Protein AF-A0A2N3QLW1-F1 (afdb_monomer)

Solvent-accessible surface area (backbone atoms only — not comparable to full-atom values): 13109 Å² total; per-residue (Å²): 137,84,80,82,88,77,77,79,75,56,69,69,59,56,52,52,50,54,52,50,51,50,51,51,49,60,74,65,55,73,73,91,48,64,66,55,52,49,48,53,52,52,49,51,52,50,29,54,56,50,44,76,73,56,74,81,48,71,67,42,50,50,47,47,49,48,26,45,71,45,52,74,63,39,43,67,65,50,48,27,69,78,72,61,36,47,44,50,54,34,58,61,45,23,54,38,39,66,71,65,42,58,67,69,61,34,50,48,47,52,27,41,54,37,23,50,50,26,47,48,42,46,52,78,66,49,91,65,57,70,69,54,43,62,50,48,53,72,31,67,58,47,32,42,58,23,24,46,46,56,57,44,57,18,52,31,53,35,18,51,51,42,32,60,67,22,54,84,46,29,89,85,45,43,67,52,28,51,51,20,35,52,50,12,37,35,38,25,58,68,27,37,56,53,32,48,53,53,49,48,55,50,51,52,52,52,52,52,57,47,54,50,48,52,59,66,56,67,76,58,95,66,98,69,67,82,74,71,78,76,77,82,83,75,83,91,134

Organism: NCBI:txid33905

Nearest PDB structures (foldseek):
  8gym-assembly1_t3  TM=2.164E-01  e=9.719E-01  Tetrahymena thermophila SB210
  5ymr-assembly2_D  TM=2.563E-01  e=5.694E+00  Nitratidesulfovibrio vulgaris str. Hildenborough
  7tgh-assembly1_T3  TM=1.940E-01  e=4.075E+00  Tetrahymena thermophila

Radius of gyration: 25.75 Å; Cα contacts (8 Å, |Δi|>4): 199; chains: 1; bounding box: 65×50×92 Å

Mean predicted aligned error: 10.69 Å

Structure (mmCIF, N/CA/C/O backbone):
data_AF-A0A2N3QLW1-F1
#
_entry.id   AF-A0A2N3QLW1-F1
#
loop_
_atom_site.group_PDB
_atom_site.id
_atom_site.type_symbol
_atom_site.label_atom_id
_atom_site.label_alt_id
_atom_site.label_comp_id
_atom_site.label_asym_id
_atom_site.label_entity_id
_atom_site.label_seq_id
_atom_site.pdbx_PDB_ins_code
_atom_site.Cartn_x
_atom_site.Cartn_y
_atom_site.Cartn_z
_atom_site.occupancy
_atom_site.B_iso_or_equiv
_atom_site.auth_seq_id
_atom_site.auth_comp_id
_atom_site.auth_asym_id
_atom_site.auth_atom_id
_atom_site.pdbx_PDB_model_num
ATOM 1 N N . MET A 1 1 ? 42.377 -27.025 23.043 1.00 40.09 1 MET A N 1
ATOM 2 C CA . MET A 1 1 ? 42.084 -25.578 22.960 1.00 40.09 1 MET A CA 1
ATOM 3 C C . MET A 1 1 ? 40.688 -25.402 22.383 1.00 40.09 1 MET A C 1
ATOM 5 O O . MET A 1 1 ? 40.415 -25.960 21.334 1.00 40.09 1 MET A O 1
ATOM 9 N N . SER A 1 2 ? 39.850 -24.660 23.114 1.00 43.84 2 SER A N 1
ATOM 10 C CA . SER A 1 2 ? 38.494 -24.183 22.793 1.00 43.84 2 SER A CA 1
ATOM 11 C C . SER A 1 2 ? 37.373 -25.225 22.634 1.00 43.84 2 SER A C 1
ATOM 13 O O . SER A 1 2 ? 36.992 -25.608 21.533 1.00 43.84 2 SER A O 1
ATOM 15 N N . SER A 1 3 ? 36.813 -25.646 23.771 1.00 46.19 3 SER A N 1
ATOM 16 C CA . SER A 1 3 ? 35.477 -26.238 23.865 1.00 46.19 3 SER A CA 1
ATOM 17 C C . SER A 1 3 ? 34.410 -25.152 23.705 1.00 46.19 3 SER A C 1
ATOM 19 O O . SER A 1 3 ? 34.507 -24.090 24.320 1.00 46.19 3 SER A O 1
ATOM 21 N N . ALA A 1 4 ? 33.406 -25.460 22.889 1.00 50.94 4 ALA A N 1
ATOM 22 C CA . ALA A 1 4 ? 32.199 -24.697 22.603 1.00 50.94 4 ALA A CA 1
ATOM 23 C C . ALA A 1 4 ? 31.674 -23.844 23.776 1.00 50.94 4 ALA A C 1
ATOM 25 O O . ALA A 1 4 ? 31.293 -24.356 24.829 1.00 50.94 4 ALA A O 1
ATOM 26 N N . VAL A 1 5 ? 31.584 -22.531 23.548 1.00 49.41 5 VAL A N 1
ATOM 27 C CA . VAL A 1 5 ? 30.736 -21.626 24.331 1.00 49.41 5 VAL A CA 1
ATOM 28 C C . VAL A 1 5 ? 29.304 -21.831 23.842 1.00 49.41 5 VAL A C 1
ATOM 30 O O . VAL A 1 5 ? 28.802 -21.105 22.987 1.00 49.41 5 VAL A O 1
ATOM 33 N N . GLU A 1 6 ? 28.652 -22.870 24.353 1.00 49.66 6 GLU A N 1
ATOM 34 C CA . GLU A 1 6 ? 27.223 -23.093 24.154 1.00 49.66 6 GLU A CA 1
ATOM 35 C C . GLU A 1 6 ? 26.467 -22.126 25.079 1.00 49.66 6 GLU A C 1
ATOM 37 O O . GLU A 1 6 ? 26.183 -22.406 26.245 1.00 49.66 6 GLU A O 1
ATOM 42 N N . GLY A 1 7 ? 26.235 -20.908 24.585 1.00 51.97 7 GLY A N 1
ATOM 43 C CA . GLY A 1 7 ? 25.533 -19.857 25.313 1.00 51.97 7 GLY A CA 1
ATOM 44 C C . GLY A 1 7 ? 24.078 -20.243 25.574 1.00 51.97 7 GLY A C 1
ATOM 45 O O . GLY A 1 7 ? 23.219 -20.093 24.705 1.00 51.97 7 GLY A O 1
ATOM 46 N N . SER A 1 8 ? 23.783 -20.709 26.787 1.00 58.84 8 SER A N 1
ATOM 47 C CA . SER A 1 8 ? 22.419 -20.957 27.245 1.00 58.84 8 SER A CA 1
ATOM 48 C C . SER A 1 8 ? 21.625 -19.644 27.262 1.00 58.84 8 SER A C 1
ATOM 50 O O . SER A 1 8 ? 21.905 -18.701 28.002 1.00 58.84 8 SER A O 1
ATOM 52 N N . ILE A 1 9 ? 20.623 -19.547 26.388 1.00 61.78 9 ILE A N 1
ATOM 53 C CA . ILE A 1 9 ? 19.762 -18.364 26.295 1.00 61.78 9 ILE A CA 1
ATOM 54 C C . ILE A 1 9 ? 18.946 -18.247 27.598 1.00 61.78 9 ILE A C 1
ATOM 56 O O . ILE A 1 9 ? 18.261 -19.205 27.969 1.00 61.78 9 ILE A O 1
ATOM 60 N N . PRO A 1 10 ? 18.938 -17.087 28.284 1.00 65.38 10 PRO A N 1
ATOM 61 C CA . PRO A 1 10 ? 18.237 -16.936 29.556 1.00 65.38 10 PRO A CA 1
ATOM 62 C C . PRO A 1 10 ? 16.720 -17.147 29.407 1.00 65.38 10 PRO A C 1
ATOM 64 O O . PRO A 1 10 ? 16.072 -16.580 28.521 1.00 65.38 10 PRO A O 1
ATOM 67 N N . ILE A 1 11 ? 16.135 -17.931 30.321 1.00 62.12 11 ILE A N 1
ATOM 68 C CA . ILE A 1 11 ? 14.719 -18.362 30.346 1.00 62.12 11 ILE A CA 1
ATOM 69 C C . ILE A 1 11 ? 13.734 -17.177 30.244 1.00 62.12 11 ILE A C 1
ATOM 71 O O . ILE A 1 11 ? 12.681 -17.283 29.607 1.00 62.12 11 ILE A O 1
ATOM 75 N N . SER A 1 12 ? 14.093 -16.011 30.791 1.00 63.56 12 SER A N 1
ATOM 76 C CA . SER A 1 12 ? 13.291 -14.782 30.707 1.00 63.56 12 SER A CA 1
ATOM 77 C C . SER A 1 12 ? 13.117 -14.285 29.266 1.00 63.56 12 SER A C 1
ATOM 79 O O . SER A 1 12 ? 11.995 -13.941 28.875 1.00 63.56 12 SER A O 1
ATOM 81 N N . ARG A 1 13 ? 14.176 -14.332 28.443 1.00 59.84 13 ARG A N 1
ATOM 82 C CA . ARG A 1 13 ? 14.123 -13.979 27.013 1.00 59.84 13 ARG A CA 1
ATOM 83 C C . ARG A 1 13 ? 13.267 -14.973 26.231 1.00 59.84 13 ARG A C 1
ATOM 85 O O . ARG A 1 13 ? 12.427 -14.544 25.443 1.00 59.84 13 ARG A O 1
ATOM 92 N N . ARG A 1 14 ? 13.380 -16.273 26.531 1.00 59.53 14 ARG A N 1
ATOM 93 C CA . ARG A 1 14 ? 12.553 -17.330 25.916 1.00 59.53 14 ARG A CA 1
ATOM 94 C C . ARG A 1 14 ? 11.055 -17.118 26.185 1.00 59.53 14 ARG A C 1
ATOM 96 O O . ARG A 1 14 ? 10.234 -17.284 25.288 1.00 59.53 14 ARG A O 1
ATOM 103 N N . SER A 1 15 ? 10.696 -16.669 27.392 1.00 63.00 15 SER A N 1
ATOM 104 C CA . SER A 1 15 ? 9.301 -16.378 27.768 1.00 63.00 15 SER A CA 1
ATOM 105 C C . SER A 1 15 ? 8.722 -15.124 27.089 1.00 63.00 15 SER A C 1
ATOM 107 O O . SER A 1 15 ? 7.534 -15.075 26.758 1.00 63.00 15 SER A O 1
ATOM 109 N N . ALA A 1 16 ? 9.544 -14.091 26.875 1.00 66.88 16 ALA A N 1
ATOM 110 C CA . ALA A 1 16 ? 9.132 -12.864 26.198 1.00 66.88 16 ALA A CA 1
ATOM 111 C C . ALA A 1 16 ? 8.924 -13.101 24.697 1.00 66.88 16 ALA A C 1
ATOM 113 O O . ALA A 1 16 ? 7.919 -12.655 24.139 1.00 66.88 16 ALA A O 1
ATOM 114 N N . ASP A 1 17 ? 9.824 -13.864 24.078 1.00 68.38 17 ASP A N 1
ATOM 115 C CA . ASP A 1 17 ? 9.738 -14.234 22.669 1.00 68.38 17 ASP A CA 1
ATOM 116 C C . ASP A 1 17 ? 8.535 -15.154 22.389 1.00 68.38 17 ASP A C 1
ATOM 118 O O . ASP A 1 17 ? 7.741 -14.897 21.483 1.00 68.38 17 ASP A O 1
ATOM 122 N N . ALA A 1 18 ? 8.273 -16.133 23.264 1.00 67.69 18 ALA A N 1
ATOM 123 C CA . ALA A 1 18 ? 7.078 -16.981 23.195 1.00 67.69 18 ALA A CA 1
ATOM 124 C C . ALA A 1 18 ? 5.760 -16.180 23.291 1.00 67.69 18 ALA A C 1
ATOM 126 O O . ALA A 1 18 ? 4.792 -16.444 22.574 1.00 67.69 18 ALA A O 1
ATOM 127 N N . ARG A 1 19 ? 5.704 -15.144 24.141 1.00 67.38 19 ARG A N 1
ATOM 128 C CA . ARG A 1 19 ? 4.526 -14.259 24.238 1.00 67.38 19 ARG A CA 1
ATOM 129 C C . ARG A 1 19 ? 4.368 -13.359 23.014 1.00 67.38 19 ARG A C 1
ATOM 131 O O . ARG A 1 19 ? 3.239 -13.120 22.575 1.00 67.38 19 ARG A O 1
ATOM 138 N N . ARG A 1 20 ? 5.473 -12.847 22.468 1.00 67.62 20 ARG A N 1
ATOM 139 C CA . ARG A 1 20 ? 5.482 -12.011 21.258 1.00 67.62 20 ARG A CA 1
ATOM 140 C C . ARG A 1 20 ? 5.004 -12.811 20.048 1.00 67.62 20 ARG A C 1
ATOM 142 O O . ARG A 1 20 ? 4.074 -12.380 19.369 1.00 67.62 20 ARG A O 1
ATOM 149 N N . THR A 1 21 ? 5.569 -13.995 19.838 1.00 70.88 21 THR A N 1
ATOM 150 C CA . THR A 1 21 ? 5.188 -14.912 18.755 1.00 70.88 21 THR A CA 1
ATOM 151 C C . THR A 1 21 ? 3.735 -15.365 18.874 1.00 70.88 21 THR A C 1
ATOM 153 O O . THR A 1 21 ? 3.017 -15.343 17.878 1.00 70.88 21 THR A O 1
ATOM 156 N N . HIS A 1 22 ? 3.242 -15.663 20.081 1.00 73.62 22 HIS A N 1
ATOM 157 C CA . HIS A 1 22 ? 1.823 -15.957 20.302 1.00 73.62 22 HIS A CA 1
ATOM 158 C C . HIS A 1 22 ? 0.907 -14.781 19.914 1.00 73.62 22 HIS A C 1
ATOM 160 O O . HIS A 1 22 ? -0.117 -14.983 19.261 1.00 73.62 22 HIS A O 1
ATOM 166 N N . ARG A 1 23 ? 1.262 -13.536 20.269 1.00 70.31 23 ARG A N 1
ATOM 167 C CA . ARG A 1 23 ? 0.478 -12.347 19.877 1.00 70.31 23 ARG A CA 1
ATOM 168 C C . ARG A 1 23 ? 0.467 -12.134 18.366 1.00 70.31 23 ARG A C 1
ATOM 170 O O . ARG A 1 23 ? -0.600 -11.859 17.826 1.00 70.31 23 ARG A O 1
ATOM 177 N N . ILE A 1 24 ? 1.614 -12.286 17.700 1.00 69.19 24 ILE A N 1
ATOM 178 C CA . ILE A 1 24 ? 1.717 -12.183 16.235 1.00 69.19 24 ILE A CA 1
ATOM 179 C C . ILE A 1 24 ? 0.875 -13.278 15.581 1.00 69.19 24 ILE A C 1
ATOM 181 O O . ILE A 1 24 ? 0.035 -12.976 14.744 1.00 69.19 24 ILE A O 1
ATOM 185 N N . ARG A 1 25 ? 1.001 -14.531 16.034 1.00 72.81 25 ARG A N 1
ATOM 186 C CA . ARG A 1 25 ? 0.177 -15.651 15.557 1.00 72.81 25 ARG A CA 1
ATOM 187 C C . ARG A 1 25 ? -1.311 -15.386 15.733 1.00 72.81 25 ARG A C 1
ATOM 189 O O . ARG A 1 25 ? -2.062 -15.577 14.791 1.00 72.81 25 ARG A O 1
ATOM 196 N N . LYS A 1 26 ? -1.744 -14.880 16.888 1.00 75.44 26 LYS A N 1
ATOM 197 C CA . LYS A 1 26 ? -3.149 -14.510 17.118 1.00 75.44 26 LYS A CA 1
ATOM 198 C C . LYS A 1 26 ? -3.607 -13.365 16.203 1.00 75.44 26 LYS A C 1
ATOM 200 O O . LYS A 1 26 ? -4.766 -13.322 15.798 1.00 75.44 26 LYS A O 1
ATOM 205 N N . TRP A 1 27 ? -2.713 -12.433 15.880 1.00 70.19 27 TRP A N 1
ATOM 206 C CA . TRP A 1 27 ? -2.999 -11.324 14.969 1.00 70.19 27 TRP A CA 1
ATOM 207 C C . TRP A 1 27 ? -2.922 -11.709 13.485 1.00 70.19 27 TRP A C 1
ATOM 209 O O . TRP A 1 27 ? -3.482 -11.012 12.654 1.00 70.19 27 TRP A O 1
ATOM 219 N N . LEU A 1 28 ? -2.277 -12.822 13.145 1.00 72.06 28 LEU A N 1
ATOM 220 C CA . LEU A 1 28 ? -2.309 -13.412 11.804 1.00 72.06 28 LEU A CA 1
ATOM 221 C C . LEU A 1 28 ? -3.412 -14.466 11.666 1.00 72.06 28 LEU A C 1
ATOM 223 O O . LEU A 1 28 ? -3.861 -14.740 10.560 1.00 72.06 28 LEU A O 1
ATOM 227 N N . ALA A 1 29 ? -3.884 -15.029 12.781 1.00 72.81 29 ALA A N 1
ATOM 228 C CA . ALA A 1 29 ? -4.931 -16.038 12.798 1.00 72.81 29 ALA A CA 1
ATOM 229 C C . ALA A 1 29 ? -6.208 -15.483 12.168 1.00 72.81 29 ALA A C 1
ATOM 231 O O . ALA A 1 29 ? -6.813 -14.536 12.681 1.00 72.81 29 ALA A O 1
ATOM 232 N N . VAL A 1 30 ? -6.600 -16.084 11.052 1.00 65.38 30 VAL A N 1
ATOM 233 C CA . VAL A 1 30 ? -7.850 -15.795 10.359 1.00 65.38 30 VAL A CA 1
ATOM 234 C C . VAL A 1 30 ? -8.988 -16.427 11.171 1.00 65.38 30 VAL A C 1
ATOM 236 O O . VAL A 1 30 ? -8.908 -17.620 11.484 1.00 65.38 30 VAL A O 1
ATOM 239 N N . PRO A 1 31 ? -10.022 -15.670 11.586 1.00 69.44 31 PRO A N 1
ATOM 240 C CA . PRO A 1 31 ? -11.184 -16.273 12.226 1.00 69.44 31 PRO A CA 1
ATOM 241 C C . PRO A 1 31 ? -11.845 -17.246 11.242 1.00 69.44 31 PRO A C 1
ATOM 243 O O . PRO A 1 31 ? -11.893 -16.980 10.045 1.00 69.44 31 PRO A O 1
ATOM 246 N N . LYS A 1 32 ? -12.374 -18.370 11.740 1.00 67.50 32 LYS A N 1
ATOM 247 C CA . LYS A 1 32 ? -12.990 -19.437 10.924 1.00 67.50 32 LYS A CA 1
ATOM 248 C C . LYS A 1 32 ? -14.354 -19.040 10.325 1.00 67.50 32 LYS A C 1
ATOM 250 O O . LYS A 1 32 ? -15.259 -19.864 10.255 1.00 67.50 32 LYS A O 1
ATOM 255 N N . ASN A 1 33 ? -14.537 -17.778 9.945 1.00 83.31 33 ASN A N 1
ATOM 256 C CA . ASN A 1 33 ? -15.754 -17.330 9.292 1.00 83.31 33 ASN A CA 1
ATOM 257 C C . ASN A 1 33 ? -15.678 -17.695 7.806 1.00 83.31 33 ASN A C 1
ATOM 259 O O . ASN A 1 33 ? -14.999 -17.026 7.027 1.00 83.31 33 ASN A O 1
ATOM 263 N N . LEU A 1 34 ? -16.351 -18.785 7.433 1.00 89.25 34 LEU A N 1
ATOM 264 C CA . LEU A 1 34 ? -16.327 -19.324 6.074 1.00 89.25 34 LEU A CA 1
ATOM 265 C C . LEU A 1 34 ? -16.823 -18.301 5.042 1.00 89.25 34 LEU A C 1
ATOM 267 O O . LEU A 1 34 ? -16.299 -18.259 3.935 1.00 89.25 34 LEU A O 1
ATOM 271 N N . LEU A 1 35 ? -17.758 -17.428 5.433 1.00 92.44 35 LEU A N 1
ATOM 272 C CA . LEU A 1 35 ? -18.240 -16.331 4.595 1.00 92.44 35 LEU A CA 1
ATOM 273 C C . LEU A 1 35 ? -17.113 -15.359 4.235 1.00 92.44 35 LEU A C 1
ATOM 275 O O . LEU A 1 35 ? -16.917 -15.037 3.072 1.00 92.44 35 LEU A O 1
ATOM 279 N N . HIS A 1 36 ? -16.339 -14.923 5.227 1.00 93.81 36 HIS A N 1
ATOM 280 C CA . HIS A 1 36 ? -15.226 -13.987 5.044 1.00 93.81 36 HIS A CA 1
ATOM 281 C C . HIS A 1 36 ? -14.094 -14.581 4.207 1.00 93.81 36 HIS A C 1
ATOM 283 O O . HIS A 1 36 ? -13.505 -13.891 3.377 1.00 93.81 36 HIS A O 1
ATOM 289 N N . VAL A 1 37 ? -13.812 -15.871 4.403 1.00 94.62 37 VAL A N 1
ATOM 290 C CA . VAL A 1 37 ? -12.876 -16.612 3.549 1.00 94.62 37 VAL A CA 1
ATOM 291 C C . VAL A 1 37 ? -13.408 -16.669 2.120 1.00 94.62 37 VAL A C 1
ATOM 293 O O . VAL A 1 37 ? -12.674 -16.324 1.202 1.00 94.62 37 VAL A O 1
ATOM 296 N N . GLY A 1 38 ? -14.690 -16.998 1.940 1.00 96.12 38 GLY A N 1
ATOM 297 C CA . GLY A 1 38 ? -15.351 -16.992 0.637 1.00 96.12 38 GLY A CA 1
ATOM 298 C C . GLY A 1 38 ? -15.269 -15.634 -0.063 1.00 96.12 38 GLY A C 1
ATOM 299 O O . GLY A 1 38 ? -14.922 -15.585 -1.237 1.00 96.12 38 GLY A O 1
ATOM 300 N N . VAL A 1 39 ? -15.498 -14.533 0.662 1.00 97.00 39 VAL A N 1
ATOM 301 C CA . VAL A 1 39 ? -15.373 -13.162 0.138 1.00 97.00 39 VAL A CA 1
ATOM 302 C C . VAL A 1 39 ? -13.950 -12.872 -0.323 1.00 97.00 39 VAL A C 1
ATOM 304 O O . VAL A 1 39 ? -13.771 -12.415 -1.448 1.00 97.00 39 VAL A O 1
ATOM 307 N N . LEU A 1 40 ? -12.938 -13.150 0.506 1.00 97.38 40 LEU A N 1
ATOM 308 C CA . LEU A 1 40 ? -11.546 -12.906 0.127 1.00 97.38 40 LEU A CA 1
ATOM 309 C C . LEU A 1 40 ? -11.152 -13.754 -1.090 1.00 97.38 40 LEU A C 1
ATOM 311 O O . LEU A 1 40 ? -10.564 -13.228 -2.027 1.00 97.38 40 LEU A O 1
ATOM 315 N N . THR A 1 41 ? -11.510 -15.040 -1.105 1.00 97.38 41 THR A N 1
ATOM 316 C CA . THR A 1 41 ? -11.218 -15.941 -2.226 1.00 97.38 41 THR A CA 1
ATOM 317 C C . THR A 1 41 ? -11.906 -15.487 -3.512 1.00 97.38 41 THR A C 1
ATOM 319 O O . THR A 1 41 ? -11.255 -15.432 -4.553 1.00 97.38 41 THR A O 1
ATOM 322 N N . ALA A 1 42 ? -13.187 -15.119 -3.448 1.00 98.12 42 ALA A N 1
ATOM 323 C CA . ALA A 1 42 ? -13.926 -14.607 -4.598 1.00 98.12 42 ALA A CA 1
ATOM 324 C C . ALA A 1 42 ? -13.327 -13.289 -5.109 1.00 98.12 42 ALA A C 1
ATOM 326 O O . ALA A 1 42 ? -13.103 -13.148 -6.307 1.00 98.12 42 ALA A O 1
ATOM 327 N N . TYR A 1 43 ? -12.993 -12.360 -4.209 1.00 98.44 43 TYR A N 1
ATOM 328 C CA . TYR A 1 43 ? -12.311 -11.113 -4.555 1.00 98.44 43 TYR A CA 1
ATOM 329 C C . TYR A 1 43 ? -10.984 -11.376 -5.274 1.00 98.44 43 TYR A C 1
ATOM 331 O O . TYR A 1 43 ? -10.755 -10.850 -6.359 1.00 98.44 43 TYR A O 1
ATOM 339 N N . THR A 1 44 ? -10.125 -12.229 -4.709 1.00 98.38 44 THR A N 1
ATOM 340 C CA . THR A 1 44 ? -8.832 -12.571 -5.311 1.00 98.38 44 THR A CA 1
ATOM 341 C C . THR A 1 44 ? -9.004 -13.213 -6.685 1.00 98.38 44 THR A C 1
ATOM 343 O O . THR A 1 44 ? -8.284 -12.848 -7.610 1.00 98.38 44 THR A O 1
ATOM 346 N N . ALA A 1 45 ? -9.971 -14.120 -6.850 1.00 98.44 45 ALA A N 1
ATOM 347 C CA . ALA A 1 45 ? -10.254 -14.747 -8.139 1.00 98.44 45 ALA A CA 1
ATOM 348 C C . ALA A 1 45 ? -10.705 -13.722 -9.193 1.00 98.44 45 ALA A C 1
ATOM 350 O O . ALA A 1 45 ? -10.215 -13.750 -10.323 1.00 98.44 45 ALA A O 1
ATOM 351 N N . VAL A 1 46 ? -11.587 -12.788 -8.818 1.00 98.38 46 VAL A N 1
ATOM 352 C CA . VAL A 1 46 ? -12.034 -11.701 -9.701 1.00 98.38 46 VAL A CA 1
ATOM 353 C C . VAL A 1 46 ? -10.856 -10.818 -10.102 1.00 98.38 46 VAL A C 1
ATOM 355 O O . VAL A 1 46 ? -10.629 -10.629 -11.293 1.00 98.38 46 VAL A O 1
ATOM 358 N N . VAL A 1 47 ? -10.066 -10.332 -9.139 1.00 98.25 47 VAL A N 1
ATOM 359 C CA . VAL A 1 47 ? -8.922 -9.450 -9.417 1.00 98.25 47 VAL A CA 1
ATOM 360 C C . VAL A 1 47 ? -7.897 -10.134 -10.318 1.00 98.25 47 VAL A C 1
ATOM 362 O O . VAL A 1 47 ? -7.484 -9.534 -11.302 1.00 98.25 47 VAL A O 1
ATOM 365 N N . ILE A 1 48 ? -7.531 -11.393 -10.046 1.00 98.25 48 ILE A N 1
ATOM 366 C CA . ILE A 1 48 ? -6.606 -12.155 -10.904 1.00 98.25 48 ILE A CA 1
ATOM 367 C C . ILE A 1 48 ? -7.158 -12.269 -12.326 1.00 98.25 48 ILE A C 1
ATOM 369 O O . ILE A 1 48 ? -6.433 -12.023 -13.285 1.00 98.25 48 ILE A O 1
ATOM 373 N N . THR A 1 49 ? -8.442 -12.606 -12.465 1.00 98.19 49 THR A N 1
ATOM 374 C CA . THR A 1 49 ? -9.080 -12.742 -13.780 1.00 98.19 49 THR A CA 1
ATOM 375 C C . THR A 1 49 ? -9.012 -11.428 -14.550 1.00 98.19 49 THR A C 1
ATOM 377 O O . THR A 1 49 ? -8.580 -11.416 -15.696 1.00 98.19 49 THR A O 1
ATOM 380 N N . VAL A 1 50 ? -9.380 -10.309 -13.921 1.00 97.81 50 VAL A N 1
ATOM 381 C CA . VAL A 1 50 ? -9.335 -8.992 -14.571 1.00 97.81 50 VAL A CA 1
ATOM 382 C C . VAL A 1 50 ? -7.892 -8.580 -14.879 1.00 97.81 50 VAL A C 1
ATOM 384 O O . VAL A 1 50 ? -7.629 -8.085 -15.969 1.00 97.81 50 VAL A O 1
ATOM 387 N N . MET A 1 51 ? -6.932 -8.856 -13.990 1.00 97.50 51 MET A N 1
ATOM 388 C CA . MET A 1 51 ? -5.504 -8.612 -14.229 1.00 97.50 51 MET A CA 1
ATOM 389 C C . MET A 1 51 ? -4.961 -9.348 -15.460 1.00 97.50 51 MET A C 1
ATOM 391 O O . MET A 1 51 ? -4.049 -8.834 -16.105 1.00 97.50 51 MET A O 1
ATOM 395 N N . CYS A 1 52 ? -5.492 -10.524 -15.808 1.00 96.62 52 CYS A N 1
ATOM 396 C CA . CYS A 1 52 ? -5.092 -11.232 -17.028 1.00 96.62 52 CYS A CA 1
ATOM 397 C C . CYS A 1 52 ? -5.462 -10.471 -18.310 1.00 96.62 52 CYS A C 1
ATOM 399 O O . CYS A 1 52 ? -4.782 -10.644 -19.317 1.00 96.62 52 CYS A O 1
ATOM 401 N N . PHE A 1 53 ? -6.501 -9.632 -18.269 1.00 96.69 53 PHE A N 1
ATOM 402 C CA . PHE A 1 53 ? -6.962 -8.825 -19.406 1.00 96.69 53 PHE A CA 1
ATOM 403 C C . PHE A 1 53 ? -6.605 -7.338 -19.284 1.00 96.69 53 PHE A C 1
ATOM 405 O O . PHE A 1 53 ? -6.750 -6.598 -20.250 1.00 96.69 53 PHE A O 1
ATOM 412 N N . HIS A 1 54 ? -6.164 -6.888 -18.107 1.00 96.38 54 HIS A N 1
ATOM 413 C CA . HIS A 1 54 ? -5.753 -5.506 -17.879 1.00 96.38 54 HIS A CA 1
ATOM 414 C C . HIS A 1 54 ? -4.411 -5.234 -18.546 1.00 96.38 54 HIS A C 1
ATOM 416 O O . HIS A 1 54 ? -3.405 -5.846 -18.187 1.00 96.38 54 HIS A O 1
ATOM 422 N N . GLU A 1 55 ? -4.384 -4.292 -19.475 1.00 95.62 55 GLU A N 1
ATOM 423 C CA . GLU A 1 55 ? -3.146 -3.763 -20.037 1.00 95.62 55 GLU A CA 1
ATOM 424 C C . GLU A 1 55 ? -2.641 -2.635 -19.127 1.00 95.62 55 GLU A C 1
ATOM 426 O O . GLU A 1 55 ? -3.373 -1.659 -18.919 1.00 95.62 55 GLU A O 1
ATOM 431 N N . PRO A 1 56 ? -1.424 -2.744 -18.557 1.00 95.62 56 PRO A N 1
ATOM 432 C CA . PRO A 1 56 ? -0.897 -1.711 -17.679 1.00 95.62 56 PRO A CA 1
ATOM 433 C C . PRO A 1 56 ? -0.863 -0.344 -18.355 1.00 95.62 56 PRO A C 1
ATOM 435 O O . PRO A 1 56 ? -0.374 -0.182 -19.476 1.00 95.62 56 PRO A O 1
ATOM 438 N N . TRP A 1 57 ? -1.354 0.664 -17.646 1.00 96.19 57 TRP A N 1
ATOM 439 C CA . TRP A 1 57 ? -1.340 2.030 -18.136 1.00 96.19 57 TRP A CA 1
ATOM 440 C C . TRP A 1 57 ? 0.067 2.623 -18.155 1.00 96.19 57 TRP A C 1
ATOM 442 O O . TRP A 1 57 ? 1.006 2.128 -17.526 1.00 96.19 57 TRP A O 1
ATOM 452 N N . PHE A 1 58 ? 0.200 3.739 -18.871 1.00 96.12 58 PHE A N 1
ATOM 453 C CA . PHE A 1 58 ? 1.463 4.454 -19.024 1.00 96.12 58 PHE A CA 1
ATOM 454 C C . PHE A 1 58 ? 2.143 4.761 -17.680 1.00 96.12 58 PHE A C 1
ATOM 456 O O . PHE A 1 58 ? 3.347 4.555 -17.541 1.00 96.12 58 PHE A O 1
ATOM 463 N N . ASP A 1 59 ? 1.389 5.205 -16.673 1.00 94.62 59 ASP A N 1
ATOM 464 C CA . ASP A 1 59 ? 1.941 5.529 -15.357 1.00 94.62 59 ASP A CA 1
ATOM 465 C C . ASP A 1 59 ? 2.374 4.281 -14.565 1.00 94.62 59 ASP A C 1
ATOM 467 O O . ASP A 1 59 ? 3.367 4.323 -13.837 1.00 94.62 59 ASP A O 1
ATOM 471 N N . GLU A 1 60 ? 1.697 3.144 -14.757 1.00 97.06 60 GLU A N 1
ATOM 472 C CA . GLU A 1 60 ? 2.096 1.858 -14.172 1.00 97.06 60 GLU A CA 1
ATOM 473 C C . GLU A 1 60 ? 3.414 1.360 -14.791 1.00 97.06 60 GLU A C 1
ATOM 475 O O . GLU A 1 60 ? 4.322 0.905 -14.086 1.00 97.06 60 GLU A O 1
ATOM 480 N N . ALA A 1 61 ? 3.546 1.489 -16.115 1.00 96.44 61 ALA A N 1
ATOM 481 C CA . ALA A 1 61 ? 4.776 1.191 -16.845 1.00 96.44 61 ALA A CA 1
ATOM 482 C C . ALA A 1 61 ? 5.927 2.109 -16.423 1.00 96.44 61 ALA A C 1
ATOM 484 O O . ALA A 1 61 ? 7.020 1.626 -16.120 1.00 96.44 61 ALA A O 1
ATOM 485 N N . GLN A 1 62 ? 5.681 3.416 -16.328 1.00 95.88 62 GLN A N 1
ATOM 486 C CA . GLN A 1 62 ? 6.664 4.391 -15.861 1.00 95.88 62 GLN A CA 1
ATOM 487 C C . GLN A 1 62 ? 7.168 4.049 -14.453 1.00 95.88 62 GLN A C 1
ATOM 489 O O . GLN A 1 62 ? 8.379 4.003 -14.230 1.00 95.88 62 GLN A O 1
ATOM 494 N N . ALA A 1 63 ? 6.266 3.743 -13.514 1.00 95.75 63 ALA A N 1
ATOM 495 C CA . ALA A 1 63 ? 6.638 3.381 -12.147 1.00 95.75 63 ALA A CA 1
ATOM 496 C C . ALA A 1 63 ? 7.532 2.132 -12.093 1.00 95.75 63 ALA A C 1
ATOM 498 O O . ALA A 1 63 ? 8.491 2.086 -11.317 1.00 95.75 63 ALA A O 1
ATOM 499 N N . TRP A 1 64 ? 7.253 1.134 -12.935 1.00 97.62 64 TRP A N 1
ATOM 500 C CA . TRP A 1 64 ? 8.091 -0.056 -13.049 1.00 97.62 64 TRP A CA 1
ATOM 501 C C . TRP A 1 64 ? 9.482 0.250 -13.610 1.00 97.62 64 TRP A C 1
ATOM 503 O O . TRP A 1 64 ? 10.481 -0.199 -13.048 1.00 97.62 64 TRP A O 1
ATOM 513 N N . LEU A 1 65 ? 9.565 1.033 -14.689 1.00 96.50 65 LEU A N 1
ATOM 514 C CA . LEU A 1 65 ? 10.840 1.418 -15.301 1.00 96.50 65 LEU A CA 1
ATOM 515 C C . LEU A 1 65 ? 11.706 2.225 -14.328 1.00 96.50 65 LEU A C 1
ATOM 517 O O . LEU A 1 65 ? 12.893 1.946 -14.187 1.00 96.50 65 LEU A O 1
ATOM 521 N N . ILE A 1 66 ? 11.109 3.158 -13.578 1.00 96.38 66 ILE A N 1
ATOM 522 C CA . ILE A 1 66 ? 11.806 3.897 -12.516 1.00 96.38 66 ILE A CA 1
ATOM 523 C C . ILE A 1 66 ? 12.380 2.929 -11.475 1.00 96.38 66 ILE A C 1
ATOM 525 O O . ILE A 1 66 ? 13.560 3.021 -11.132 1.00 96.38 66 ILE A O 1
ATOM 529 N N . ALA A 1 67 ? 11.574 1.980 -10.997 1.00 96.88 67 ALA A N 1
ATOM 530 C CA . ALA A 1 67 ? 11.992 1.012 -9.987 1.00 96.88 67 ALA A CA 1
ATOM 531 C C . ALA A 1 67 ? 13.131 0.089 -10.464 1.00 96.88 67 ALA A C 1
ATOM 533 O O . ALA A 1 67 ? 14.050 -0.223 -9.688 1.00 96.88 67 ALA A O 1
ATOM 534 N N . ARG A 1 68 ? 13.077 -0.322 -11.737 1.00 96.94 68 ARG A N 1
ATOM 535 C CA . ARG A 1 68 ? 14.059 -1.199 -12.385 1.00 96.94 68 ARG A CA 1
ATOM 536 C C . ARG A 1 68 ? 15.378 -0.485 -12.678 1.00 96.94 68 ARG A C 1
ATOM 538 O O . ARG A 1 68 ? 16.429 -1.016 -12.331 1.00 96.94 68 ARG A O 1
ATOM 545 N N . ASP A 1 69 ? 15.310 0.706 -13.273 1.00 96.56 69 ASP A N 1
ATOM 546 C CA . ASP A 1 69 ? 16.445 1.312 -13.981 1.00 96.56 69 ASP A CA 1
ATOM 547 C C . ASP A 1 69 ? 17.135 2.441 -13.192 1.00 96.56 69 ASP A C 1
ATOM 549 O O . ASP A 1 69 ? 18.304 2.736 -13.437 1.00 96.56 69 ASP A O 1
ATOM 553 N N . CYS A 1 70 ? 16.465 3.083 -12.224 1.00 95.44 70 CYS A N 1
ATOM 554 C CA . CYS A 1 70 ? 17.089 4.168 -11.454 1.00 95.44 70 CYS A CA 1
ATOM 555 C C . CYS A 1 70 ? 18.121 3.653 -10.440 1.00 95.44 70 CYS A C 1
ATOM 557 O O . CYS A 1 70 ? 17.932 2.623 -9.788 1.00 95.44 70 CYS A O 1
ATOM 559 N N . SER A 1 71 ? 19.183 4.429 -10.201 1.00 95.75 71 SER A N 1
ATOM 560 C CA . SER A 1 71 ? 20.077 4.182 -9.065 1.00 95.75 71 SER A CA 1
ATOM 561 C C . SER A 1 71 ? 19.317 4.325 -7.736 1.00 95.75 71 SER A C 1
ATOM 563 O O . SER A 1 71 ? 18.281 4.986 -7.672 1.00 95.75 71 SER A O 1
ATOM 565 N N . TRP A 1 72 ? 19.810 3.726 -6.645 1.00 95.31 72 TRP A N 1
ATOM 566 C CA . TRP A 1 72 ? 19.170 3.893 -5.327 1.00 95.31 72 TRP A CA 1
ATOM 567 C C . TRP A 1 72 ? 19.137 5.357 -4.872 1.00 95.31 72 TRP A C 1
ATOM 569 O O . TRP A 1 72 ? 18.169 5.777 -4.243 1.00 95.31 72 TRP A O 1
ATOM 579 N N . HIS A 1 73 ? 20.168 6.129 -5.225 1.00 94.75 73 HIS A N 1
ATOM 580 C CA . HIS A 1 73 ? 20.213 7.570 -5.000 1.00 94.75 73 HIS A CA 1
ATOM 581 C C . HIS A 1 73 ? 19.056 8.268 -5.721 1.00 94.75 73 HIS A C 1
ATOM 583 O O . HIS A 1 73 ? 18.269 8.979 -5.096 1.00 94.75 73 HIS A O 1
ATOM 589 N N . ASP A 1 74 ? 18.904 8.009 -7.021 1.00 94.44 74 ASP A N 1
ATOM 590 C CA . ASP A 1 74 ? 17.894 8.697 -7.818 1.00 94.44 74 ASP A CA 1
ATOM 591 C C . ASP A 1 74 ? 16.487 8.284 -7.408 1.00 94.44 74 ASP A C 1
ATOM 593 O O . ASP A 1 74 ? 15.605 9.131 -7.297 1.00 94.44 74 ASP A O 1
ATOM 597 N N . LEU A 1 75 ? 16.291 6.998 -7.114 1.00 94.50 75 LEU A N 1
ATOM 598 C CA . LEU A 1 75 ? 15.021 6.451 -6.655 1.00 94.50 75 LEU A CA 1
ATOM 599 C C . LEU A 1 75 ? 14.533 7.119 -5.362 1.00 94.50 75 LEU A C 1
ATOM 601 O O . LEU A 1 75 ? 13.338 7.348 -5.209 1.00 94.50 75 LEU A O 1
ATOM 605 N N . LEU A 1 76 ? 15.445 7.410 -4.428 1.00 93.81 76 LEU A N 1
ATOM 606 C CA . LEU A 1 76 ? 15.106 7.919 -3.098 1.00 93.81 76 LEU A CA 1
ATOM 607 C C . LEU A 1 76 ? 15.097 9.446 -3.000 1.00 93.81 76 LEU A C 1
ATOM 609 O O . LEU A 1 76 ? 14.337 9.979 -2.196 1.00 93.81 76 LEU A O 1
ATOM 613 N N . LEU A 1 77 ? 15.946 10.139 -3.763 1.00 91.81 77 LEU A N 1
ATOM 614 C CA . LEU A 1 77 ? 16.198 11.572 -3.565 1.00 91.81 77 LEU A CA 1
ATOM 615 C C . LEU A 1 77 ? 15.853 12.429 -4.782 1.00 91.81 77 LEU A C 1
ATOM 617 O O . LEU A 1 77 ? 15.443 13.574 -4.618 1.00 91.81 77 LEU A O 1
ATOM 621 N N . VAL A 1 78 ? 15.991 11.889 -5.994 1.00 93.38 78 VAL A N 1
ATOM 622 C CA . VAL A 1 78 ? 15.819 12.668 -7.228 1.00 93.38 78 VAL A CA 1
ATOM 623 C C . VAL A 1 78 ? 14.402 12.508 -7.768 1.00 93.38 78 VAL A C 1
ATOM 625 O O . VAL A 1 78 ? 13.675 13.485 -7.909 1.00 93.38 78 VAL A O 1
ATOM 628 N N . ARG A 1 79 ? 13.963 11.275 -8.028 1.00 92.56 79 ARG A N 1
ATOM 629 C CA . ARG A 1 79 ? 12.650 10.976 -8.617 1.00 92.56 79 ARG A CA 1
ATOM 630 C C . ARG A 1 79 ? 11.468 11.442 -7.763 1.00 92.56 79 ARG A C 1
ATOM 632 O O . ARG A 1 79 ? 10.564 12.034 -8.351 1.00 92.56 79 ARG A O 1
ATOM 639 N N . PRO A 1 80 ? 11.459 11.288 -6.420 1.00 91.19 80 PRO A N 1
ATOM 640 C CA . PRO A 1 80 ? 10.341 11.766 -5.604 1.00 91.19 80 PRO A CA 1
ATOM 641 C C . PRO A 1 80 ? 10.081 13.269 -5.739 1.00 91.19 80 PRO A C 1
ATOM 643 O O . PRO A 1 80 ? 8.937 13.701 -5.635 1.00 91.19 80 PRO A O 1
ATOM 646 N N . HIS A 1 81 ? 11.128 14.064 -5.987 1.00 87.50 81 HIS A N 1
ATOM 647 C CA . HIS A 1 81 ? 11.000 15.506 -6.187 1.00 87.50 81 HIS A CA 1
ATOM 648 C C . HIS A 1 81 ? 10.228 15.844 -7.469 1.00 87.50 81 HIS A C 1
ATOM 650 O O . HIS A 1 81 ? 9.382 16.732 -7.450 1.00 87.50 81 HIS A O 1
ATOM 656 N N . TYR A 1 82 ? 10.487 15.116 -8.559 1.00 87.38 82 TYR A N 1
ATOM 657 C CA . TYR A 1 82 ? 9.850 15.361 -9.856 1.00 87.38 82 TYR A CA 1
ATOM 658 C C . TYR A 1 82 ? 8.441 14.775 -9.955 1.00 87.38 82 TYR A C 1
ATOM 660 O O . TYR A 1 82 ? 7.563 15.382 -10.555 1.00 87.38 82 TYR A O 1
ATOM 668 N N . GLU A 1 83 ? 8.224 13.606 -9.359 1.00 86.50 83 GLU A N 1
ATOM 669 C CA . GLU A 1 83 ? 6.951 12.876 -9.445 1.00 86.50 83 GLU A CA 1
ATOM 670 C C . GLU A 1 83 ? 5.958 13.310 -8.358 1.00 86.50 83 GLU A C 1
ATOM 672 O O . GLU A 1 83 ? 4.779 12.963 -8.390 1.00 86.50 83 GLU A O 1
ATOM 677 N N . GLY A 1 84 ? 6.429 14.059 -7.355 1.00 83.12 84 GLY A N 1
ATOM 678 C CA . GLY A 1 84 ? 5.589 14.578 -6.277 1.00 83.12 84 GLY A CA 1
ATOM 679 C C . GLY A 1 84 ? 5.007 13.494 -5.366 1.00 83.12 84 GLY A C 1
ATOM 680 O O . GLY A 1 84 ? 4.052 13.758 -4.631 1.00 83.12 84 GLY A O 1
ATOM 681 N N . HIS A 1 85 ? 5.559 12.277 -5.387 1.00 84.00 85 HIS A N 1
ATOM 682 C CA .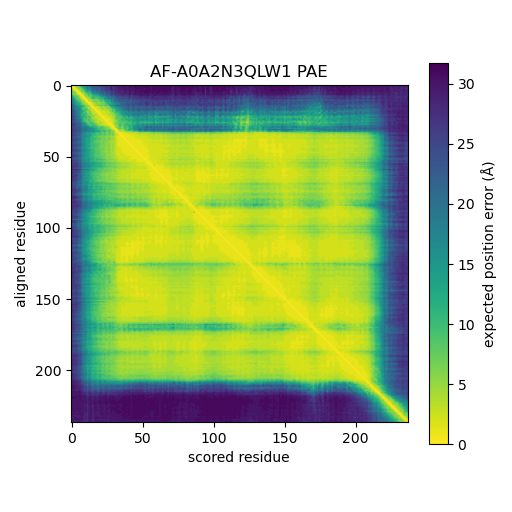 HIS A 1 85 ? 5.114 11.182 -4.534 1.00 84.00 85 HIS A CA 1
ATOM 683 C C . HIS A 1 85 ? 6.282 10.481 -3.822 1.00 84.00 85 HIS A C 1
ATOM 685 O O . HIS A 1 85 ? 7.399 10.436 -4.342 1.00 84.00 85 HIS A O 1
ATOM 691 N N . PRO A 1 86 ? 6.057 9.911 -2.622 1.00 90.38 86 PRO A N 1
ATOM 692 C CA . PRO A 1 86 ? 7.122 9.233 -1.894 1.00 90.38 86 PRO A CA 1
ATOM 693 C C . PRO A 1 86 ? 7.596 7.960 -2.624 1.00 90.38 86 PRO A C 1
ATOM 695 O O . PRO A 1 86 ? 6.805 7.313 -3.319 1.00 90.38 86 PRO A O 1
ATOM 698 N N . PRO A 1 87 ? 8.858 7.533 -2.427 1.00 93.56 87 PRO A N 1
ATOM 699 C CA . PRO A 1 87 ? 9.462 6.439 -3.193 1.00 93.56 87 PRO A CA 1
ATOM 700 C C . PRO A 1 87 ? 8.995 5.037 -2.780 1.00 93.56 87 PRO A C 1
ATOM 702 O O . PRO A 1 87 ? 9.458 4.048 -3.344 1.00 93.56 87 PRO A O 1
ATOM 705 N N . PHE A 1 88 ? 8.111 4.909 -1.785 1.00 95.00 88 PHE A N 1
ATOM 706 C CA . PHE A 1 88 ? 7.775 3.618 -1.177 1.00 95.00 88 PHE A CA 1
ATOM 707 C C . PHE A 1 88 ? 7.204 2.609 -2.176 1.00 95.00 88 PHE A C 1
ATOM 709 O O . PHE A 1 88 ? 7.589 1.443 -2.154 1.00 95.00 88 PHE A O 1
ATOM 716 N N . TRP A 1 89 ? 6.341 3.063 -3.087 1.00 95.88 89 TRP A N 1
ATOM 717 C CA . TRP A 1 89 ? 5.808 2.213 -4.151 1.00 95.88 89 TRP A CA 1
ATOM 718 C C . TRP A 1 89 ? 6.916 1.652 -5.042 1.00 95.88 89 TRP A C 1
ATOM 720 O O . TRP A 1 89 ? 6.992 0.446 -5.265 1.00 95.88 89 TRP A O 1
ATOM 730 N N . TRP A 1 90 ? 7.838 2.509 -5.481 1.00 96.00 90 TRP A N 1
ATOM 731 C CA . TRP A 1 90 ? 8.957 2.072 -6.305 1.00 96.00 90 TRP A CA 1
ATOM 732 C C . TRP A 1 90 ? 9.919 1.164 -5.552 1.00 96.00 90 TRP A C 1
ATOM 734 O O . TRP A 1 90 ? 10.479 0.262 -6.159 1.00 96.00 90 TRP A O 1
ATOM 744 N N . LEU A 1 91 ? 10.096 1.352 -4.241 1.00 96.75 91 LEU A N 1
ATOM 745 C CA . LEU A 1 91 ? 10.895 0.439 -3.423 1.00 96.75 91 LEU A CA 1
ATOM 746 C C . LEU A 1 91 ? 10.300 -0.973 -3.405 1.00 96.75 91 LEU A C 1
ATOM 748 O O . LEU A 1 91 ? 11.050 -1.943 -3.482 1.00 96.75 91 LEU A O 1
ATOM 752 N N . LEU A 1 92 ? 8.970 -1.098 -3.347 1.00 97.12 92 LEU A N 1
ATOM 753 C CA . LEU A 1 92 ? 8.300 -2.398 -3.429 1.00 97.12 92 LEU A CA 1
ATOM 754 C C . LEU A 1 92 ? 8.458 -3.028 -4.814 1.00 97.12 92 LEU A C 1
ATOM 756 O O . LEU A 1 92 ? 8.780 -4.209 -4.899 1.00 97.12 92 LEU A O 1
ATOM 760 N N . LEU A 1 93 ? 8.289 -2.244 -5.883 1.00 97.56 93 LEU A N 1
ATOM 761 C CA . LEU A 1 93 ? 8.473 -2.715 -7.260 1.00 97.56 93 LEU A CA 1
ATOM 762 C C . LEU A 1 93 ? 9.936 -3.038 -7.591 1.00 97.56 93 LEU A C 1
ATOM 764 O O . LEU A 1 93 ? 10.203 -3.947 -8.373 1.00 97.56 93 LEU A O 1
ATOM 768 N N . ALA A 1 94 ? 10.895 -2.346 -6.974 1.00 97.25 94 ALA A N 1
ATOM 769 C CA . ALA A 1 94 ? 12.320 -2.549 -7.217 1.00 97.25 94 ALA A CA 1
ATOM 770 C C . ALA A 1 94 ? 12.768 -3.959 -6.818 1.00 97.25 94 ALA A C 1
ATOM 772 O O . ALA A 1 94 ? 13.708 -4.477 -7.416 1.00 97.25 94 ALA A O 1
ATOM 773 N N . ILE A 1 95 ? 12.088 -4.592 -5.853 1.00 96.75 95 ILE A N 1
ATOM 774 C CA . ILE A 1 95 ? 12.376 -5.966 -5.431 1.00 96.75 95 ILE A CA 1
ATOM 775 C C . ILE A 1 95 ? 12.208 -6.934 -6.618 1.00 96.75 95 ILE A C 1
ATOM 777 O O . ILE A 1 95 ? 13.219 -7.467 -7.071 1.00 96.75 95 ILE A O 1
ATOM 781 N N . PRO A 1 96 ? 11.005 -7.160 -7.186 1.00 97.75 96 PRO A N 1
ATOM 782 C CA . PRO A 1 96 ? 10.858 -8.050 -8.335 1.00 97.75 96 PRO A CA 1
ATOM 783 C C . PRO A 1 96 ? 11.534 -7.506 -9.601 1.00 97.75 96 PRO A C 1
ATOM 785 O O . PRO A 1 96 ? 12.108 -8.291 -10.355 1.00 97.75 96 PRO A O 1
ATOM 788 N N . ALA A 1 97 ?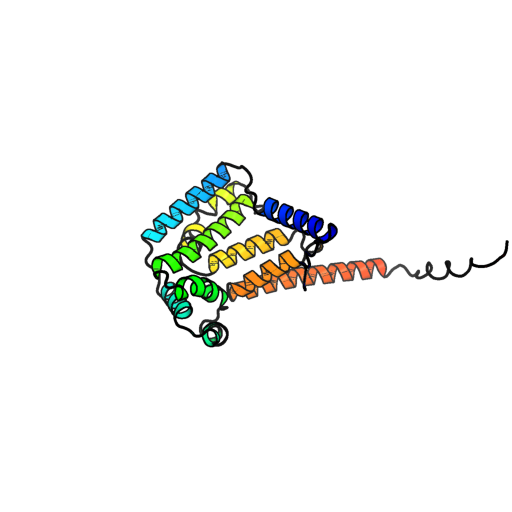 11.524 -6.188 -9.829 1.00 97.06 97 ALA A N 1
ATOM 789 C CA . ALA A 1 97 ? 12.076 -5.606 -11.050 1.00 97.06 97 ALA A CA 1
ATOM 790 C C . ALA A 1 97 ? 13.589 -5.825 -11.180 1.00 97.06 97 ALA A C 1
ATOM 792 O O . ALA A 1 97 ? 14.073 -6.178 -12.254 1.00 97.06 97 ALA A O 1
ATOM 793 N N . ARG A 1 98 ? 14.342 -5.674 -10.083 1.00 96.56 98 ARG A N 1
ATOM 794 C CA . ARG A 1 98 ? 15.800 -5.890 -10.075 1.00 96.56 98 ARG A CA 1
ATOM 795 C C . ARG A 1 98 ? 16.190 -7.360 -9.950 1.00 96.56 98 ARG A C 1
ATOM 797 O O . ARG A 1 98 ? 17.317 -7.708 -10.282 1.00 96.56 98 ARG A O 1
ATOM 804 N N . LEU A 1 99 ? 15.269 -8.220 -9.510 1.00 97.00 99 LEU A N 1
ATOM 805 C CA . LEU A 1 99 ? 15.433 -9.678 -9.532 1.00 97.00 99 LEU A CA 1
ATOM 806 C C . LEU A 1 99 ? 15.146 -10.290 -10.916 1.00 97.00 99 LEU A C 1
ATOM 808 O O . LEU A 1 99 ? 15.255 -11.503 -11.075 1.00 97.00 99 LEU A O 1
ATOM 812 N N . GLY A 1 100 ? 14.786 -9.475 -11.913 1.00 95.00 100 GLY A N 1
ATOM 813 C CA . GLY A 1 100 ? 14.539 -9.933 -13.281 1.00 95.00 100 GLY A CA 1
ATOM 814 C C . GLY A 1 100 ? 13.180 -10.605 -13.482 1.00 95.00 100 GLY A C 1
ATOM 815 O O . GLY A 1 100 ? 12.991 -11.306 -14.475 1.00 95.00 100 GLY A O 1
ATOM 816 N N . VAL A 1 101 ? 12.224 -10.403 -12.567 1.00 97.38 101 VAL A N 1
ATOM 817 C CA . VAL A 1 101 ? 10.848 -10.876 -12.764 1.00 97.38 101 VAL A CA 1
ATOM 818 C C . VAL A 1 101 ? 10.251 -10.154 -13.979 1.00 97.38 101 VAL A C 1
ATOM 820 O O . VAL A 1 101 ? 10.423 -8.936 -14.098 1.00 97.38 101 VAL A O 1
ATOM 823 N N . PRO A 1 102 ? 9.539 -10.856 -14.881 1.00 96.69 102 PRO A N 1
ATOM 824 C CA . PRO A 1 102 ? 8.921 -10.214 -16.033 1.00 96.69 102 PRO A CA 1
ATOM 825 C C . PRO A 1 102 ? 7.969 -9.090 -15.615 1.00 96.69 102 PRO A C 1
ATOM 827 O O . PRO A 1 102 ? 7.252 -9.224 -14.623 1.00 96.69 102 PRO A O 1
ATOM 830 N N . TYR A 1 103 ? 7.947 -8.016 -16.407 1.00 95.31 103 TYR A N 1
ATOM 831 C CA . TYR A 1 103 ? 7.216 -6.774 -16.134 1.00 95.31 103 TYR A CA 1
ATOM 832 C C . TYR A 1 103 ? 5.788 -6.998 -15.614 1.00 95.31 103 TYR A C 1
ATOM 834 O O . TYR A 1 103 ? 5.478 -6.623 -14.486 1.00 95.31 103 TYR A O 1
ATOM 842 N N . GLU A 1 104 ? 4.959 -7.675 -16.407 1.00 94.62 104 GLU A N 1
ATOM 843 C CA . GLU A 1 104 ? 3.553 -7.950 -16.0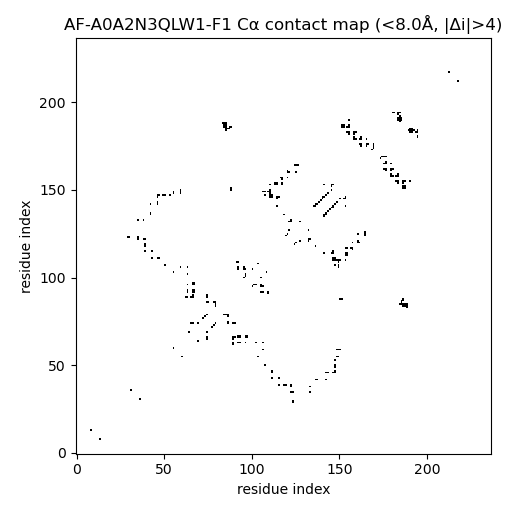98 1.00 94.62 104 GLU A CA 1
ATOM 844 C C . GLU A 1 104 ? 3.384 -8.701 -14.772 1.00 94.62 104 GLU A C 1
ATOM 846 O O . GLU A 1 104 ? 2.610 -8.299 -13.906 1.00 94.62 104 GLU A O 1
ATOM 851 N N . TRP A 1 105 ? 4.154 -9.774 -14.585 1.00 95.94 105 TRP A N 1
ATOM 852 C CA . TRP A 1 105 ? 4.062 -10.637 -13.408 1.00 95.94 105 TRP A CA 1
ATOM 853 C C . TRP A 1 105 ? 4.539 -9.939 -12.138 1.00 95.94 105 TRP A C 1
ATOM 855 O O . TRP A 1 105 ? 3.920 -10.078 -11.085 1.00 95.94 105 TRP A O 1
ATOM 865 N N . GLY A 1 106 ? 5.637 -9.188 -12.223 1.00 97.06 106 GLY A N 1
ATOM 866 C CA . GLY A 1 106 ? 6.195 -8.488 -11.076 1.00 97.06 106 GLY A CA 1
ATOM 867 C C . GLY A 1 106 ? 5.320 -7.317 -10.640 1.00 97.06 106 GLY A C 1
ATOM 868 O O . GLY A 1 106 ? 5.019 -7.194 -9.454 1.00 97.06 106 GLY A O 1
ATOM 869 N N . LEU A 1 107 ? 4.874 -6.496 -11.593 1.00 97.56 107 LEU A N 1
ATOM 870 C CA . LEU A 1 107 ? 4.034 -5.331 -11.333 1.00 97.56 107 LEU A CA 1
ATOM 871 C C . LEU A 1 107 ? 2.675 -5.752 -10.748 1.00 97.56 107 LEU A C 1
ATOM 873 O O . LEU A 1 107 ? 2.338 -5.372 -9.623 1.00 97.56 107 LEU A O 1
ATOM 877 N N . LYS A 1 108 ? 1.939 -6.614 -11.465 1.00 97.69 108 LYS A N 1
ATOM 878 C CA . LYS A 1 108 ? 0.620 -7.104 -11.035 1.00 97.69 108 LYS A CA 1
ATOM 879 C C . LYS A 1 108 ? 0.712 -7.965 -9.780 1.00 97.69 108 LYS A C 1
ATOM 881 O O . LYS A 1 108 ? -0.177 -7.919 -8.939 1.00 97.69 108 LYS A O 1
ATOM 886 N N . GLY A 1 109 ? 1.801 -8.714 -9.605 1.00 97.75 109 GLY A N 1
ATOM 887 C CA . GLY A 1 109 ? 2.031 -9.522 -8.408 1.00 97.75 109 GLY A CA 1
ATOM 888 C C . GLY A 1 109 ? 2.157 -8.679 -7.138 1.00 97.75 109 GLY A C 1
ATOM 889 O O . GLY A 1 109 ? 1.520 -8.991 -6.130 1.00 97.75 109 GLY A O 1
ATOM 890 N N . VAL A 1 110 ? 2.922 -7.581 -7.181 1.00 98.06 110 VAL A N 1
ATOM 891 C CA . VAL A 1 110 ? 3.013 -6.643 -6.047 1.00 98.06 110 VAL A CA 1
ATOM 892 C C . VAL A 1 110 ? 1.649 -6.019 -5.765 1.00 98.06 110 VAL A C 1
ATOM 894 O O . VAL A 1 110 ? 1.232 -6.001 -4.607 1.00 98.06 110 VAL A O 1
ATOM 897 N N . GLN A 1 111 ? 0.929 -5.583 -6.803 1.00 98.00 111 GLN A N 1
ATOM 898 C CA . GLN A 1 111 ? -0.417 -5.029 -6.646 1.00 98.00 111 GLN A CA 1
ATOM 899 C C . GLN A 1 111 ? -1.397 -6.033 -6.030 1.00 98.00 111 GLN A C 1
ATOM 901 O O . GLN A 1 111 ? -2.150 -5.702 -5.119 1.00 98.00 111 GLN A O 1
ATOM 906 N N . LEU A 1 112 ? -1.363 -7.288 -6.471 1.00 98.25 112 LEU A N 1
ATOM 907 C CA . LEU A 1 112 ? -2.241 -8.329 -5.953 1.00 98.25 112 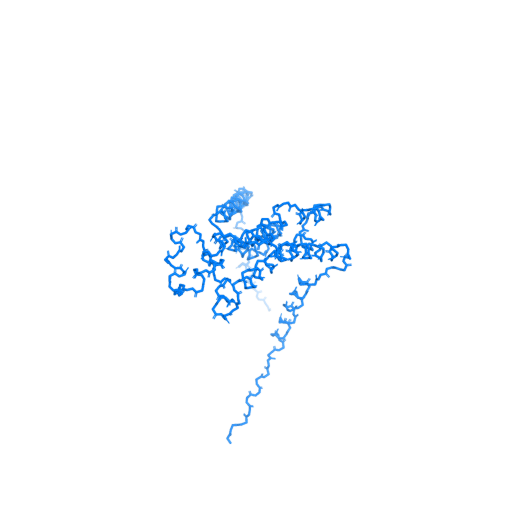LEU A CA 1
ATOM 908 C C . LEU A 1 112 ? -2.000 -8.560 -4.458 1.00 98.25 112 LEU A C 1
ATOM 910 O O . LEU A 1 112 ? -2.953 -8.681 -3.690 1.00 98.25 112 LEU A O 1
ATOM 914 N N . ILE A 1 113 ? -0.737 -8.582 -4.021 1.00 98.19 113 ILE A N 1
ATOM 915 C CA . ILE A 1 113 ? -0.385 -8.748 -2.604 1.00 98.19 113 ILE A CA 1
ATOM 916 C C . ILE A 1 113 ? -0.942 -7.589 -1.768 1.00 98.19 113 ILE A C 1
ATOM 918 O O . ILE A 1 113 ? -1.520 -7.823 -0.703 1.00 98.19 113 ILE A O 1
ATOM 922 N N . THR A 1 114 ? -0.791 -6.347 -2.232 1.00 97.81 114 THR A N 1
ATOM 923 C CA . THR A 1 114 ? -1.268 -5.167 -1.496 1.00 97.81 114 THR A CA 1
ATOM 924 C C . THR A 1 114 ? -2.796 -5.087 -1.473 1.00 97.81 114 THR A C 1
ATOM 926 O O . THR A 1 114 ? -3.373 -4.810 -0.419 1.00 97.81 114 THR A O 1
ATOM 929 N N . ALA A 1 115 ? -3.460 -5.421 -2.579 1.00 98.12 115 ALA A N 1
ATOM 930 C CA . ALA A 1 115 ? -4.912 -5.503 -2.694 1.00 98.12 115 ALA A CA 1
ATOM 931 C C . ALA A 1 115 ? -5.512 -6.595 -1.790 1.00 98.12 115 ALA A C 1
ATOM 933 O O . ALA A 1 115 ? -6.470 -6.356 -1.052 1.00 98.12 115 ALA A O 1
ATOM 934 N N . VAL A 1 116 ? -4.921 -7.794 -1.788 1.00 98.06 116 VAL A N 1
ATOM 935 C CA . VAL A 1 116 ? -5.324 -8.893 -0.896 1.00 98.06 116 VAL A CA 1
ATOM 936 C C . VAL A 1 116 ? -5.115 -8.505 0.563 1.00 98.06 116 VAL A C 1
ATOM 938 O O . VAL A 1 116 ? -5.973 -8.789 1.397 1.00 98.06 116 VAL A O 1
ATOM 941 N N . PHE A 1 117 ? -4.018 -7.816 0.887 1.00 97.62 117 PHE A N 1
ATOM 942 C CA . PHE A 1 117 ? -3.778 -7.312 2.236 1.00 97.62 117 PHE A CA 1
ATOM 943 C C . PHE A 1 117 ? -4.839 -6.292 2.679 1.00 97.62 117 PHE A C 1
ATOM 945 O O . PHE A 1 117 ? -5.355 -6.398 3.795 1.00 97.62 117 PHE A O 1
ATOM 952 N N . LEU A 1 118 ? -5.216 -5.351 1.807 1.00 97.69 118 LEU A N 1
ATOM 953 C CA . LEU A 1 118 ? -6.305 -4.402 2.055 1.00 97.69 118 LEU A CA 1
ATOM 954 C C . LEU A 1 118 ? -7.624 -5.128 2.353 1.00 97.69 118 LEU A C 1
ATOM 956 O O . LEU A 1 118 ? -8.243 -4.883 3.391 1.00 97.69 118 LEU A O 1
ATOM 960 N N . VAL A 1 119 ? -8.046 -6.050 1.485 1.00 97.50 119 VAL A N 1
ATOM 961 C CA . VAL A 1 119 ? -9.316 -6.771 1.673 1.00 97.50 119 VAL A CA 1
ATOM 962 C C . VAL A 1 119 ? -9.263 -7.688 2.889 1.00 97.50 119 VAL A C 1
ATOM 964 O O . VAL A 1 119 ? -10.232 -7.765 3.643 1.00 97.50 119 VAL A O 1
ATOM 967 N N . TRP A 1 120 ? -8.119 -8.311 3.169 1.00 96.50 120 TRP A N 1
ATOM 968 C CA . TRP A 1 120 ? -7.927 -9.075 4.397 1.00 96.50 120 TRP A CA 1
ATOM 969 C C . TRP A 1 120 ? -8.136 -8.206 5.648 1.00 96.50 120 TRP A C 1
ATOM 971 O O . TRP A 1 120 ? -8.828 -8.625 6.581 1.00 96.50 120 TRP A O 1
ATOM 981 N N . LEU A 1 121 ? -7.605 -6.977 5.666 1.00 95.69 121 LEU A N 1
ATOM 982 C CA . LEU A 1 121 ? -7.853 -6.029 6.754 1.00 95.69 121 LEU A CA 1
ATOM 983 C C . LEU A 1 121 ? -9.337 -5.654 6.849 1.00 95.69 121 LEU A C 1
ATOM 985 O O . LEU A 1 121 ? -9.907 -5.679 7.941 1.00 95.69 121 LEU A O 1
ATOM 989 N N . LEU A 1 122 ? -9.979 -5.337 5.725 1.00 95.19 122 LEU A N 1
ATOM 990 C CA . LEU A 1 122 ? -11.390 -4.949 5.687 1.00 95.19 122 LEU A CA 1
ATOM 991 C C . LEU A 1 122 ? -12.308 -6.059 6.205 1.00 95.19 122 LEU A C 1
ATOM 993 O O . LEU A 1 122 ? -13.174 -5.805 7.040 1.00 95.19 122 LEU A O 1
ATOM 997 N N . VAL A 1 123 ? -12.098 -7.291 5.762 1.00 95.06 123 VAL A N 1
ATOM 998 C CA . VAL A 1 123 ? -13.001 -8.404 6.057 1.00 95.06 123 VAL A CA 1
ATOM 999 C C . VAL A 1 123 ? -12.753 -8.971 7.460 1.00 95.06 123 VAL A C 1
ATOM 1001 O O . VAL A 1 123 ? -13.689 -9.138 8.245 1.00 95.06 123 VAL A O 1
ATOM 1004 N N . PHE A 1 124 ? -11.493 -9.229 7.819 1.00 92.75 124 PHE A N 1
ATOM 1005 C CA . PHE A 1 124 ? -11.172 -9.975 9.041 1.00 92.75 124 PHE A CA 1
ATOM 1006 C C . PHE A 1 124 ? -10.817 -9.103 10.241 1.00 92.75 124 PHE A C 1
ATOM 1008 O O . PHE A 1 124 ? -10.821 -9.590 11.375 1.00 92.75 124 PHE A O 1
ATOM 1015 N N . ARG A 1 125 ? -10.442 -7.840 10.018 1.00 90.06 125 ARG A N 1
ATOM 1016 C CA . ARG A 1 125 ? -9.858 -6.991 11.065 1.00 90.06 125 ARG A CA 1
ATOM 1017 C C . ARG A 1 125 ? -10.621 -5.702 11.320 1.00 90.06 125 ARG A C 1
ATOM 1019 O O . ARG A 1 125 ? -10.550 -5.189 12.438 1.00 90.06 125 ARG A O 1
ATOM 1026 N N . SER A 1 126 ? -11.333 -5.185 10.325 1.00 87.69 126 SER A N 1
ATOM 1027 C CA . SER A 1 126 ? -12.080 -3.942 10.469 1.00 87.69 126 SER A CA 1
ATOM 1028 C C . SER A 1 126 ? -13.292 -4.109 11.392 1.00 87.69 126 SER A C 1
ATOM 1030 O O . SER A 1 126 ? -13.847 -5.195 11.558 1.00 87.69 126 SER A O 1
ATOM 1032 N N . GLY A 1 127 ? -13.718 -2.999 11.996 1.00 85.94 127 GLY A N 1
ATOM 1033 C CA . GLY A 1 127 ? -14.950 -2.918 12.783 1.00 85.94 127 GLY A CA 1
ATOM 1034 C C . GLY A 1 127 ? -16.196 -2.594 11.953 1.00 85.94 127 GLY A C 1
ATOM 1035 O O . GLY A 1 127 ? -17.192 -2.177 12.533 1.00 85.94 127 GLY A O 1
ATOM 1036 N N . LEU A 1 128 ? -16.140 -2.718 10.621 1.00 90.19 128 LEU A N 1
ATOM 1037 C CA . LEU A 1 128 ? -17.247 -2.353 9.729 1.00 90.19 128 LEU A CA 1
ATOM 1038 C C . LEU A 1 128 ? -18.463 -3.278 9.924 1.00 90.19 128 LEU A C 1
ATOM 1040 O O . LEU A 1 128 ? -18.281 -4.422 10.350 1.00 90.19 128 LEU A O 1
ATOM 1044 N N . PRO A 1 129 ? -19.691 -2.832 9.607 1.00 93.38 129 PRO A N 1
ATOM 1045 C CA . PRO A 1 129 ? -20.852 -3.717 9.554 1.00 93.38 129 PRO A CA 1
ATOM 1046 C C . PRO A 1 129 ? -20.665 -4.803 8.485 1.00 93.38 129 PRO A C 1
ATOM 1048 O O . PRO A 1 129 ? -20.018 -4.573 7.463 1.00 93.38 129 PRO A O 1
ATOM 1051 N N . GLU A 1 130 ? -21.252 -5.978 8.716 1.00 91.88 130 GLU A N 1
ATOM 1052 C CA . GLU A 1 130 ? -21.037 -7.186 7.901 1.00 91.88 130 GLU A CA 1
ATOM 1053 C C . GLU A 1 130 ? -21.329 -6.957 6.412 1.00 91.88 130 GLU A C 1
ATOM 1055 O O . GLU A 1 130 ? -20.530 -7.323 5.554 1.00 91.88 130 GLU A O 1
ATOM 1060 N N . VAL A 1 131 ? -22.418 -6.243 6.110 1.00 94.56 131 VAL A N 1
ATOM 1061 C CA . VAL A 1 131 ? -22.810 -5.882 4.740 1.00 94.56 131 VAL A CA 1
ATOM 1062 C C . VAL A 1 131 ? -21.694 -5.125 4.015 1.00 94.56 131 VAL A C 1
ATOM 1064 O O . VAL A 1 131 ? -21.375 -5.448 2.874 1.00 94.56 131 VAL A O 1
ATOM 1067 N N . LEU A 1 132 ? -21.043 -4.162 4.678 1.00 94.88 132 LEU A N 1
ATOM 1068 C CA . LEU A 1 132 ? -19.947 -3.407 4.065 1.00 94.88 132 LEU A CA 1
ATOM 1069 C C . LEU A 1 132 ? -18.699 -4.266 3.879 1.00 94.88 132 LEU A C 1
ATOM 1071 O O . LEU A 1 132 ? -18.018 -4.106 2.877 1.00 94.88 132 LEU A O 1
ATOM 1075 N N . ARG A 1 133 ? -18.404 -5.204 4.785 1.00 94.12 133 ARG A N 1
ATOM 1076 C CA . ARG A 1 133 ? -17.256 -6.113 4.610 1.00 94.12 133 ARG A CA 1
ATOM 1077 C C . ARG A 1 133 ? -17.404 -7.008 3.383 1.00 94.12 133 ARG A C 1
ATOM 1079 O O . ARG A 1 133 ? -16.396 -7.383 2.800 1.00 94.12 133 ARG A O 1
ATOM 1086 N N . ILE A 1 134 ? -18.639 -7.332 3.005 1.00 95.31 134 ILE A N 1
ATOM 1087 C CA . ILE A 1 134 ? -18.942 -8.164 1.839 1.00 95.31 134 ILE A CA 1
ATOM 1088 C C . ILE A 1 134 ? -18.988 -7.315 0.569 1.00 95.31 134 ILE A C 1
ATOM 1090 O O . ILE A 1 134 ? -18.360 -7.681 -0.411 1.00 95.31 134 ILE A O 1
ATOM 1094 N N . ILE A 1 135 ? -19.707 -6.188 0.575 1.00 97.00 135 ILE A N 1
ATOM 1095 C CA . ILE A 1 135 ? -19.956 -5.392 -0.638 1.00 97.00 135 ILE A CA 1
ATOM 1096 C C . ILE A 1 135 ? -18.748 -4.536 -1.025 1.00 97.00 135 ILE A C 1
ATOM 1098 O O . ILE A 1 135 ? -18.415 -4.443 -2.204 1.00 97.00 135 ILE A O 1
ATOM 1102 N N . LEU A 1 136 ? -18.085 -3.905 -0.052 1.00 96.12 136 LEU A N 1
ATOM 1103 C CA . LEU A 1 136 ? -17.042 -2.907 -0.305 1.00 96.12 136 LEU A CA 1
ATOM 1104 C C . LEU A 1 136 ? -15.872 -3.445 -1.152 1.00 96.12 136 LEU A C 1
ATOM 1106 O O . LEU A 1 136 ? -15.485 -2.736 -2.083 1.00 96.12 136 LEU A O 1
ATOM 1110 N N . PRO A 1 137 ? -15.361 -4.679 -0.936 1.00 97.44 137 PRO A N 1
ATOM 1111 C CA . PRO A 1 137 ? -14.339 -5.271 -1.802 1.00 97.44 137 PRO A CA 1
ATOM 1112 C C . PRO A 1 137 ? -14.730 -5.374 -3.279 1.00 97.44 137 PRO A C 1
ATOM 1114 O O . PRO A 1 137 ? -13.853 -5.307 -4.129 1.00 97.44 137 PRO A O 1
ATOM 1117 N N . PHE A 1 138 ? -16.019 -5.505 -3.602 1.00 97.88 138 PHE A N 1
ATOM 1118 C CA . PHE A 1 138 ? -16.511 -5.645 -4.980 1.00 97.88 138 PHE A CA 1
ATOM 1119 C C . PHE A 1 138 ? -16.994 -4.325 -5.592 1.00 97.88 138 PHE A C 1
ATOM 1121 O O . PHE A 1 138 ? -17.616 -4.312 -6.652 1.00 97.88 138 PHE A O 1
ATOM 1128 N N . THR A 1 139 ? -16.723 -3.195 -4.938 1.00 97.62 139 THR A N 1
ATOM 1129 C CA . THR A 1 139 ? -16.962 -1.875 -5.534 1.00 97.62 139 THR A CA 1
ATOM 1130 C C . THR A 1 139 ? -15.914 -1.569 -6.597 1.00 97.62 139 THR A C 1
ATOM 1132 O O . THR A 1 139 ? -14.799 -2.079 -6.533 1.00 97.62 139 THR A O 1
ATOM 1135 N N . TYR A 1 140 ? -16.240 -0.685 -7.544 1.00 96.19 140 TYR A N 1
ATOM 1136 C CA . TYR A 1 140 ? -15.293 -0.243 -8.574 1.00 96.19 140 TYR A CA 1
ATOM 1137 C C . TYR A 1 140 ? -13.949 0.215 -7.982 1.00 96.19 140 TYR A C 1
ATOM 1139 O O . TYR A 1 140 ? -12.893 -0.196 -8.455 1.00 96.19 140 TYR A O 1
ATOM 1147 N N . PHE A 1 141 ? -13.981 1.018 -6.914 1.00 95.62 141 PHE A N 1
ATOM 1148 C CA . PHE A 1 141 ? -12.763 1.544 -6.302 1.00 95.62 141 PHE A CA 1
ATOM 1149 C C . PHE A 1 141 ? -11.886 0.424 -5.738 1.00 95.62 141 PHE A C 1
ATOM 1151 O O . PHE A 1 141 ? -10.754 0.265 -6.173 1.00 95.62 141 PHE A O 1
ATOM 1158 N N . VAL A 1 142 ? -12.417 -0.428 -4.862 1.00 96.81 142 VAL A N 1
ATOM 1159 C CA . VAL A 1 142 ? -11.574 -1.452 -4.226 1.00 96.81 142 VAL A CA 1
ATOM 1160 C C . VAL A 1 142 ? -11.224 -2.584 -5.190 1.00 96.81 142 VAL A C 1
ATOM 1162 O O . VAL A 1 142 ? -10.099 -3.066 -5.178 1.00 96.81 142 VAL A O 1
ATOM 1165 N N . CYS A 1 143 ? -12.161 -3.002 -6.041 1.00 97.12 143 CYS A N 1
ATOM 1166 C CA . CYS A 1 143 ? -11.970 -4.147 -6.927 1.00 97.12 143 CYS A CA 1
ATOM 1167 C C . CYS A 1 143 ? -11.118 -3.821 -8.149 1.00 97.12 143 CYS A C 1
ATOM 1169 O O . CYS A 1 143 ? -10.248 -4.607 -8.509 1.00 97.12 143 CYS A O 1
ATOM 1171 N N . TYR A 1 144 ? -11.351 -2.675 -8.788 1.00 96.62 144 TYR A N 1
ATOM 1172 C CA . TYR A 1 144 ? -10.643 -2.307 -10.009 1.00 96.62 144 TYR A CA 1
ATOM 1173 C C . TYR A 1 144 ? -9.517 -1.315 -9.718 1.00 96.62 144 TYR A C 1
ATOM 1175 O O . TYR A 1 144 ? -8.355 -1.636 -9.954 1.00 96.62 144 TYR A O 1
ATOM 1183 N N . GLN A 1 145 ? -9.835 -0.157 -9.132 1.00 96.00 145 GLN A N 1
ATOM 1184 C CA . GLN A 1 145 ? -8.858 0.923 -8.943 1.00 96.00 145 GLN A CA 1
ATOM 1185 C C . GLN A 1 145 ? -7.709 0.533 -7.997 1.00 96.00 145 GLN A C 1
ATOM 1187 O O . GLN A 1 145 ? -6.552 0.818 -8.290 1.00 96.00 145 GLN A O 1
ATOM 1192 N N . ASP A 1 146 ? -8.023 -0.112 -6.872 1.00 95.69 146 ASP A N 1
ATOM 1193 C CA . ASP A 1 146 ? -7.035 -0.590 -5.897 1.00 95.69 146 ASP A CA 1
ATOM 1194 C C . ASP A 1 146 ? -6.731 -2.079 -6.046 1.00 95.69 146 ASP A C 1
ATOM 1196 O O . ASP A 1 146 ? -5.768 -2.579 -5.472 1.00 95.69 146 ASP A O 1
ATOM 1200 N N . GLY A 1 147 ? -7.557 -2.820 -6.778 1.00 96.94 147 GLY A N 1
ATOM 1201 C CA . GLY A 1 147 ? -7.356 -4.247 -6.976 1.00 96.94 147 GLY A CA 1
ATOM 1202 C C . GLY A 1 147 ? -6.448 -4.530 -8.159 1.00 96.94 147 GLY A C 1
ATOM 1203 O O . GLY A 1 147 ? -5.472 -5.253 -8.007 1.00 96.94 147 GLY A O 1
ATOM 1204 N N . VAL A 1 148 ? -6.761 -3.950 -9.318 1.00 97.44 148 VAL A N 1
ATOM 1205 C CA . VAL A 1 148 ? -6.169 -4.291 -10.619 1.00 97.44 148 VAL A CA 1
ATOM 1206 C C . VAL A 1 148 ? -5.109 -3.277 -11.042 1.00 97.44 148 VAL A C 1
ATOM 1208 O O . VAL A 1 148 ? -4.032 -3.678 -11.477 1.00 97.44 148 VAL A O 1
ATOM 1211 N N . THR A 1 149 ? -5.392 -1.979 -10.905 1.00 97.12 149 THR A N 1
ATOM 1212 C CA . THR A 1 149 ? -4.462 -0.920 -11.316 1.00 97.12 149 THR A CA 1
ATOM 1213 C C . THR A 1 149 ? -3.284 -0.832 -10.339 1.00 97.12 149 THR A C 1
ATOM 1215 O O . THR A 1 149 ? -3.460 -0.579 -9.148 1.00 97.12 149 THR A O 1
ATOM 1218 N N . SER A 1 150 ? -2.064 -1.024 -10.838 1.00 96.19 150 SER A N 1
ATOM 1219 C CA . SER A 1 150 ? -0.821 -1.156 -10.066 1.00 96.19 150 SER A CA 1
ATOM 1220 C C . SER A 1 150 ? -0.306 0.181 -9.534 1.00 96.19 150 SER A C 1
ATOM 1222 O O . SER A 1 150 ? 0.651 0.769 -10.046 1.00 96.19 150 SER A O 1
ATOM 1224 N N . ARG A 1 151 ? -0.957 0.672 -8.479 1.00 95.06 151 ARG A N 1
ATOM 1225 C CA . ARG A 1 151 ? -0.716 1.977 -7.853 1.00 95.06 151 ARG A CA 1
ATOM 1226 C C . ARG A 1 151 ? -0.674 1.859 -6.324 1.00 95.06 151 ARG A C 1
ATOM 1228 O O . ARG A 1 151 ? -1.308 0.975 -5.747 1.00 95.06 151 ARG A O 1
ATOM 1235 N N . PRO A 1 152 ? -0.036 2.808 -5.610 1.00 94.62 152 PRO A N 1
ATOM 1236 C CA . PRO A 1 152 ? 0.077 2.747 -4.147 1.00 94.62 152 PRO A CA 1
ATOM 1237 C C . PRO A 1 152 ? -1.239 2.948 -3.377 1.00 94.62 152 PRO A C 1
ATOM 1239 O O . PRO A 1 152 ? -1.232 2.943 -2.144 1.00 94.62 152 PRO A O 1
ATOM 1242 N N . TYR A 1 153 ? -2.369 3.147 -4.056 1.00 94.00 153 TYR A N 1
ATOM 1243 C CA . TYR A 1 153 ? -3.641 3.475 -3.416 1.00 94.00 153 TYR A CA 1
ATOM 1244 C C . TYR A 1 153 ? -4.203 2.333 -2.560 1.00 94.00 153 TYR A C 1
ATOM 1246 O O . TYR A 1 153 ? -4.688 2.604 -1.462 1.00 94.00 153 TYR A O 1
ATOM 1254 N N . ALA A 1 154 ? -3.986 1.070 -2.942 1.00 96.12 154 ALA A N 1
ATOM 1255 C CA . ALA A 1 154 ? -4.355 -0.077 -2.108 1.00 96.12 154 ALA A CA 1
ATOM 1256 C C . ALA A 1 154 ? -3.658 -0.044 -0.736 1.00 96.12 154 ALA A C 1
ATOM 1258 O O . ALA A 1 154 ? -4.279 -0.261 0.308 1.00 96.12 154 ALA A O 1
ATOM 1259 N N . LEU A 1 155 ? -2.363 0.295 -0.722 1.00 95.81 155 LEU A N 1
ATOM 1260 C CA . LEU A 1 155 ? -1.589 0.468 0.510 1.00 95.81 155 LEU A CA 1
ATOM 1261 C C . LEU A 1 155 ? -2.033 1.698 1.297 1.00 95.81 155 LEU A C 1
ATOM 1263 O O . LEU A 1 155 ? -2.111 1.636 2.524 1.00 95.81 155 LEU A O 1
ATOM 1267 N N . MET A 1 156 ? -2.365 2.792 0.609 1.00 95.75 156 MET A N 1
ATOM 1268 C CA . MET A 1 156 ? -2.909 3.991 1.243 1.00 95.75 156 MET A CA 1
ATOM 1269 C C . MET A 1 156 ? -4.228 3.675 1.962 1.00 95.75 156 MET A C 1
ATOM 1271 O O . MET A 1 156 ? -4.376 4.000 3.140 1.00 95.75 156 MET A O 1
ATOM 1275 N N . MET A 1 157 ? -5.157 2.972 1.307 1.00 95.81 157 MET A N 1
ATOM 1276 C CA . MET A 1 157 ? -6.410 2.537 1.928 1.00 95.81 157 MET A CA 1
ATOM 1277 C C . MET A 1 157 ? -6.164 1.570 3.087 1.00 95.81 157 MET A C 1
ATOM 1279 O O . MET A 1 157 ? -6.775 1.711 4.148 1.00 95.81 157 MET A O 1
ATOM 1283 N N . ALA A 1 158 ? -5.224 0.632 2.942 1.00 96.56 158 ALA A N 1
ATOM 1284 C CA . ALA A 1 158 ? -4.859 -0.287 4.018 1.00 96.56 158 ALA A CA 1
ATOM 1285 C C . ALA A 1 158 ? -4.319 0.476 5.238 1.00 96.56 158 ALA A C 1
ATOM 1287 O O . ALA A 1 158 ? -4.704 0.192 6.375 1.00 96.56 158 ALA A O 1
ATOM 1288 N N . ALA A 1 159 ? -3.485 1.494 5.012 1.00 96.31 159 ALA A N 1
ATOM 1289 C CA . ALA A 1 159 ? -2.978 2.374 6.056 1.00 96.31 159 ALA A CA 1
ATOM 1290 C C . ALA A 1 159 ? -4.108 3.152 6.748 1.00 96.31 159 ALA A C 1
ATOM 1292 O O . ALA A 1 159 ? -4.134 3.196 7.978 1.00 96.31 159 ALA A O 1
ATOM 1293 N N . MET A 1 160 ? -5.093 3.670 6.003 1.00 95.56 160 MET A N 1
ATOM 1294 C CA . MET A 1 160 ? -6.275 4.327 6.582 1.00 95.56 160 MET A CA 1
ATOM 1295 C C . MET A 1 160 ? -7.085 3.378 7.475 1.00 95.56 160 MET A C 1
ATOM 1297 O O . MET A 1 160 ? -7.475 3.748 8.586 1.00 95.56 160 MET A O 1
ATOM 1301 N N . VAL A 1 161 ? -7.301 2.133 7.033 1.00 95.31 161 VAL A N 1
ATOM 1302 C CA . VAL A 1 161 ? -7.983 1.106 7.837 1.00 95.31 161 VAL A CA 1
ATOM 1303 C C . VAL A 1 161 ? -7.196 0.820 9.120 1.00 95.31 161 VAL A C 1
ATOM 1305 O O . VAL A 1 161 ? -7.775 0.808 10.210 1.00 95.31 161 VAL A O 1
ATOM 1308 N N . LEU A 1 162 ? -5.871 0.666 9.026 1.00 95.44 162 LEU A N 1
ATOM 1309 C CA . LEU A 1 162 ? -4.995 0.472 10.186 1.00 95.44 162 LEU A CA 1
ATOM 1310 C C . LEU A 1 162 ? -5.027 1.663 11.153 1.00 95.44 162 LEU A C 1
ATOM 1312 O O . LEU A 1 162 ? -5.039 1.455 12.371 1.00 95.44 162 LEU A O 1
ATOM 1316 N N . THR A 1 163 ? -5.077 2.894 10.641 1.00 95.19 163 THR A N 1
ATOM 1317 C CA . THR A 1 163 ? -5.242 4.114 11.442 1.00 95.19 163 THR A CA 1
ATOM 1318 C C . THR A 1 163 ? -6.562 4.084 12.207 1.00 95.19 163 THR A C 1
ATOM 1320 O O . THR A 1 163 ? -6.562 4.265 13.427 1.00 95.19 163 THR A O 1
ATOM 1323 N N . GLY A 1 164 ? -7.673 3.755 11.540 1.00 93.50 164 GLY A N 1
ATOM 1324 C CA . GLY A 1 164 ? -8.984 3.611 12.179 1.00 93.50 164 GLY A CA 1
ATOM 1325 C C . GLY A 1 164 ? -9.005 2.529 13.264 1.00 93.50 164 GLY A C 1
ATOM 1326 O O . GLY A 1 164 ? -9.481 2.762 14.375 1.00 93.50 164 GLY A O 1
ATOM 1327 N N . MET A 1 165 ? -8.411 1.364 12.990 1.00 92.12 165 MET A N 1
ATOM 1328 C CA . MET A 1 165 ? -8.284 0.273 13.966 1.00 92.12 165 MET A CA 1
ATOM 1329 C C . MET A 1 165 ? -7.428 0.661 15.178 1.00 92.12 165 MET A C 1
ATOM 1331 O O . MET A 1 165 ? -7.724 0.274 16.311 1.00 92.12 165 MET A O 1
ATOM 1335 N N . SER A 1 166 ? -6.356 1.418 14.948 1.00 92.56 166 SER A N 1
ATOM 1336 C CA . SER A 1 166 ? -5.424 1.847 15.994 1.00 92.56 166 SER A CA 1
ATOM 1337 C C . SER A 1 166 ? -5.971 3.006 16.820 1.00 92.56 166 SER A C 1
ATOM 1339 O O . SER A 1 166 ? -5.535 3.200 17.955 1.00 92.56 166 SER A O 1
ATOM 1341 N N . TRP A 1 167 ? -6.960 3.738 16.298 1.00 91.88 167 TRP A N 1
ATOM 1342 C CA . TRP A 1 167 ? -7.537 4.899 16.962 1.00 91.88 167 TRP A CA 1
ATOM 1343 C C . TRP A 1 167 ? -8.076 4.560 18.350 1.00 91.88 167 TRP A C 1
ATOM 1345 O O . TRP A 1 167 ? -7.811 5.303 19.289 1.00 91.88 167 TRP A O 1
ATOM 1355 N N . ARG A 1 168 ? -8.791 3.440 18.525 1.00 87.12 168 ARG A N 1
ATOM 1356 C CA . ARG A 1 168 ? -9.438 3.102 19.808 1.00 87.12 168 ARG A CA 1
ATOM 1357 C C . ARG A 1 168 ? -8.449 2.962 20.971 1.00 87.12 168 ARG A C 1
ATOM 1359 O O . ARG A 1 168 ? -8.753 3.430 22.061 1.00 87.12 168 ARG A O 1
ATOM 1366 N N . ASN A 1 169 ? -7.270 2.392 20.716 1.00 85.62 169 ASN A N 1
ATOM 1367 C CA . ASN A 1 169 ? -6.249 2.094 21.732 1.00 85.62 169 ASN A CA 1
ATOM 1368 C C . ASN A 1 169 ? -4.995 2.968 21.563 1.00 85.62 169 ASN A C 1
ATOM 1370 O O . ASN A 1 169 ? -3.890 2.553 21.916 1.00 85.62 169 ASN A O 1
ATOM 1374 N N . ARG A 1 170 ? -5.156 4.156 20.974 1.00 87.75 170 ARG A N 1
ATOM 1375 C CA . ARG A 1 170 ? -4.053 5.073 20.655 1.00 87.75 170 ARG A CA 1
ATOM 1376 C C . ARG A 1 170 ? -3.281 5.551 21.885 1.00 87.75 170 ARG A C 1
ATOM 1378 O O . ARG A 1 170 ? -2.082 5.762 21.780 1.00 87.75 170 ARG A O 1
ATOM 1385 N N . ASP A 1 171 ? -3.946 5.686 23.031 1.00 83.31 171 ASP A N 1
ATOM 1386 C CA . ASP A 1 171 ? -3.314 6.177 24.261 1.00 83.31 171 ASP A CA 1
ATOM 1387 C C . ASP A 1 171 ? -2.528 5.055 24.974 1.00 83.31 171 ASP A C 1
ATOM 1389 O O . ASP A 1 171 ? -1.460 5.305 25.526 1.00 83.31 171 ASP A O 1
ATOM 1393 N N . ASP A 1 172 ? -2.988 3.802 24.872 1.00 85.69 172 ASP A N 1
ATOM 1394 C CA . ASP A 1 172 ? -2.297 2.635 25.443 1.00 85.69 172 ASP A CA 1
ATOM 1395 C C . ASP A 1 172 ? -1.140 2.142 24.557 1.00 85.69 172 ASP A C 1
ATOM 1397 O O . ASP A 1 172 ? -0.119 1.657 25.041 1.00 85.69 172 ASP A O 1
ATOM 1401 N N . HIS A 1 173 ? -1.323 2.192 23.232 1.00 85.75 173 HIS A N 1
ATOM 1402 C CA . HIS A 1 173 ? -0.387 1.650 22.243 1.00 85.75 173 HIS A CA 1
ATOM 1403 C C . HIS A 1 173 ? -0.165 2.642 21.083 1.00 85.75 173 HIS A C 1
ATOM 1405 O O . HIS A 1 173 ? -0.476 2.320 19.928 1.00 85.75 173 HIS A O 1
ATOM 1411 N N . PRO A 1 174 ? 0.411 3.830 21.354 1.00 88.56 174 PRO A N 1
ATOM 1412 C CA . PRO A 1 174 ? 0.558 4.910 20.371 1.00 88.56 174 PRO A CA 1
ATOM 1413 C C . PRO A 1 174 ? 1.379 4.513 19.146 1.00 88.56 174 PRO A C 1
ATOM 1415 O O . PRO A 1 174 ? 1.106 4.965 18.037 1.00 88.56 174 PRO A O 1
ATOM 1418 N N . TRP A 1 175 ? 2.341 3.603 19.315 1.00 90.00 175 TRP A N 1
ATOM 1419 C CA . TRP A 1 175 ? 3.196 3.119 18.232 1.00 90.00 175 TRP A CA 1
ATOM 1420 C C . TRP A 1 175 ? 2.414 2.481 17.071 1.00 90.00 175 TRP A C 1
ATOM 1422 O O . TRP A 1 175 ? 2.884 2.527 15.939 1.00 90.00 175 TRP A O 1
ATOM 1432 N N . ARG A 1 176 ? 1.220 1.914 17.315 1.00 91.38 176 ARG A N 1
ATOM 1433 C CA . ARG A 1 176 ? 0.373 1.340 16.250 1.00 91.38 176 ARG A CA 1
ATOM 1434 C C . ARG A 1 176 ? -0.216 2.426 15.364 1.00 91.38 176 ARG A C 1
ATOM 1436 O O . ARG A 1 176 ? -0.162 2.322 14.142 1.00 91.38 176 ARG A O 1
ATOM 1443 N N . LEU A 1 177 ? -0.734 3.479 15.999 1.00 94.06 177 LEU A N 1
ATOM 1444 C CA . LEU A 1 177 ? -1.249 4.645 15.299 1.00 94.06 177 LEU A CA 1
ATOM 1445 C C . LEU A 1 177 ? -0.112 5.321 14.530 1.00 94.06 177 LEU A C 1
ATOM 1447 O O . LEU A 1 177 ? -0.225 5.479 13.322 1.00 94.06 177 LEU A O 1
ATOM 1451 N N . ILE A 1 178 ? 1.012 5.608 15.191 1.00 94.81 178 ILE A N 1
ATOM 1452 C CA . ILE A 1 178 ? 2.189 6.224 14.563 1.00 94.81 178 ILE A CA 1
ATOM 1453 C C . ILE A 1 178 ? 2.668 5.404 13.360 1.00 94.81 178 ILE A C 1
ATOM 1455 O O . ILE A 1 178 ? 2.847 5.963 12.285 1.00 94.81 178 ILE A O 1
ATOM 1459 N N . GLY A 1 179 ? 2.806 4.082 13.500 1.00 95.50 179 GLY A N 1
ATOM 1460 C CA . GLY A 1 179 ? 3.207 3.211 12.394 1.00 95.50 179 GLY A CA 1
ATOM 1461 C C . GLY A 1 179 ? 2.245 3.277 11.204 1.00 95.50 179 GLY A C 1
ATOM 1462 O O . GLY A 1 179 ? 2.692 3.364 10.064 1.00 95.50 179 GLY A O 1
ATOM 1463 N N . SER A 1 180 ? 0.931 3.308 11.459 1.00 95.75 180 SER A N 1
ATOM 1464 C CA . SER A 1 180 ? -0.066 3.473 10.391 1.00 95.75 180 SER A CA 1
ATOM 1465 C C . SER A 1 180 ? -0.001 4.848 9.717 1.00 95.75 180 SER A C 1
ATOM 1467 O O . SER A 1 180 ? -0.135 4.924 8.502 1.00 95.75 180 SER A O 1
ATOM 1469 N N . LEU A 1 181 ? 0.272 5.918 10.475 1.00 96.50 181 LEU A N 1
ATOM 1470 C CA . LEU A 1 181 ? 0.425 7.271 9.932 1.00 96.50 181 LEU A CA 1
ATOM 1471 C C . LEU A 1 181 ? 1.699 7.397 9.093 1.00 96.50 181 LEU A C 1
ATOM 1473 O O . LEU A 1 181 ? 1.660 7.995 8.025 1.00 96.50 181 LEU A O 1
ATOM 1477 N N . ILE A 1 182 ? 2.806 6.789 9.534 1.00 96.75 182 ILE A N 1
ATOM 1478 C CA . ILE A 1 182 ? 4.043 6.714 8.746 1.00 96.75 182 ILE A CA 1
ATOM 1479 C C . ILE A 1 182 ? 3.773 5.986 7.431 1.00 96.75 182 ILE A C 1
ATOM 1481 O O . ILE A 1 182 ? 4.127 6.498 6.374 1.00 96.75 182 ILE A O 1
ATOM 1485 N N . LEU A 1 183 ? 3.110 4.825 7.478 1.00 95.88 183 LEU A N 1
ATOM 1486 C CA . LEU A 1 183 ? 2.748 4.093 6.266 1.00 95.88 183 LEU A CA 1
ATOM 1487 C C . LEU A 1 183 ? 1.885 4.953 5.332 1.00 95.88 183 LEU A C 1
ATOM 1489 O O . LEU A 1 183 ? 2.129 4.975 4.130 1.00 95.88 183 LEU A O 1
ATOM 1493 N N . LEU A 1 184 ? 0.926 5.704 5.879 1.00 95.44 184 LEU A N 1
ATOM 1494 C CA . LEU A 1 184 ? 0.072 6.603 5.108 1.00 95.44 184 LEU A CA 1
ATOM 1495 C C . LEU A 1 184 ? 0.891 7.706 4.414 1.00 95.44 184 LEU A C 1
ATOM 1497 O O . LEU A 1 184 ? 0.738 7.906 3.210 1.00 95.44 184 LEU A O 1
ATOM 1501 N N . CYS A 1 185 ? 1.822 8.343 5.133 1.00 95.62 185 CYS A N 1
ATOM 1502 C CA . CYS A 1 185 ? 2.758 9.321 4.571 1.00 95.62 185 CYS A CA 1
ATOM 1503 C C . CYS A 1 185 ? 3.645 8.735 3.466 1.00 95.62 185 CYS A C 1
ATOM 1505 O O . CYS A 1 185 ? 3.997 9.445 2.531 1.00 95.62 185 CYS A O 1
ATOM 1507 N N . LEU A 1 186 ? 4.018 7.457 3.570 1.00 94.94 186 LEU A N 1
ATOM 1508 C CA . LEU A 1 186 ? 4.860 6.779 2.585 1.00 94.94 186 LEU A CA 1
ATOM 1509 C C . LEU A 1 186 ? 4.107 6.416 1.298 1.00 94.94 186 LEU A C 1
ATOM 1511 O O . LEU A 1 186 ? 4.742 6.251 0.264 1.00 94.94 186 LEU A O 1
ATOM 1515 N N . CYS A 1 187 ? 2.780 6.287 1.322 1.00 92.81 187 CYS A N 1
ATOM 1516 C CA . CYS A 1 187 ? 2.031 5.847 0.142 1.00 92.81 187 CYS A CA 1
ATOM 1517 C C . CYS A 1 187 ? 1.787 6.972 -0.874 1.00 92.81 187 CYS A C 1
ATOM 1519 O O . CYS A 1 187 ? 1.782 6.719 -2.075 1.00 92.81 187 CYS A O 1
ATOM 1521 N N . SER A 1 188 ? 1.531 8.201 -0.415 1.00 90.69 188 SER A N 1
ATOM 1522 C CA . SER A 1 188 ? 1.149 9.314 -1.293 1.00 90.69 188 SER A CA 1
ATOM 1523 C C . SER A 1 188 ? 1.228 10.662 -0.572 1.00 90.69 188 SER A C 1
ATOM 1525 O O . SER A 1 188 ? 1.070 10.726 0.648 1.00 90.69 188 SER A O 1
ATOM 1527 N N . ALA A 1 189 ? 1.357 11.755 -1.332 1.00 88.38 189 ALA A N 1
ATOM 1528 C CA . ALA A 1 189 ? 1.188 13.118 -0.825 1.00 88.38 189 ALA A CA 1
ATOM 1529 C C . ALA A 1 189 ? -0.196 13.339 -0.175 1.00 88.38 189 ALA A C 1
ATOM 1531 O O . ALA A 1 189 ? -0.291 13.973 0.876 1.0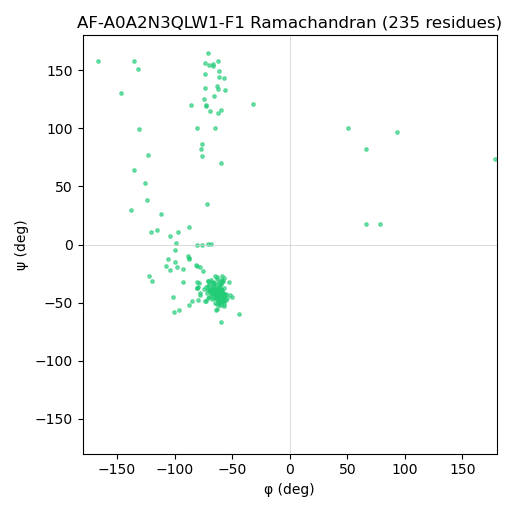0 88.38 189 ALA A O 1
ATOM 1532 N N . TYR A 1 190 ? -1.265 12.740 -0.721 1.00 90.75 190 TYR A N 1
ATOM 1533 C CA . TYR A 1 190 ? -2.590 12.760 -0.082 1.00 90.75 190 TYR A CA 1
ATOM 1534 C C . TYR A 1 190 ? -2.569 12.072 1.286 1.00 90.75 190 TYR A C 1
ATOM 1536 O O . TYR A 1 190 ? -3.196 12.533 2.240 1.00 90.75 190 TYR A O 1
ATOM 1544 N N . GLY A 1 191 ? -1.795 10.992 1.395 1.00 92.56 191 GLY A N 1
ATOM 1545 C CA . GLY A 1 191 ? -1.592 10.276 2.643 1.00 92.56 191 GLY A CA 1
ATOM 1546 C C . GLY A 1 191 ? -0.908 11.132 3.709 1.00 92.56 191 GLY A C 1
ATOM 1547 O O . GLY A 1 191 ? -1.306 11.074 4.870 1.00 92.56 191 GLY A O 1
ATOM 1548 N N . VAL A 1 192 ? 0.037 11.998 3.325 1.00 93.31 192 VAL A N 1
ATOM 1549 C CA . VAL A 1 192 ? 0.655 12.980 4.236 1.00 93.31 192 VAL A CA 1
ATOM 1550 C C . VAL A 1 192 ? -0.387 13.960 4.779 1.00 93.31 192 VAL A C 1
ATOM 1552 O O . VAL A 1 192 ? -0.434 14.193 5.986 1.00 93.31 192 VAL A O 1
ATOM 1555 N N . ALA A 1 193 ? -1.258 14.498 3.920 1.00 94.19 193 ALA A N 1
ATOM 1556 C CA . ALA A 1 193 ? -2.316 15.416 4.345 1.00 94.19 193 ALA A CA 1
ATOM 1557 C C . ALA A 1 193 ? -3.305 14.742 5.315 1.00 94.19 193 ALA A C 1
ATOM 1559 O O . ALA A 1 193 ? -3.610 15.288 6.379 1.00 94.19 193 ALA A O 1
ATOM 1560 N N . LEU A 1 194 ? -3.754 13.523 4.994 1.00 95.44 194 LEU A N 1
ATOM 1561 C CA . LEU A 1 194 ? -4.625 12.729 5.866 1.00 95.44 194 LEU A CA 1
ATOM 1562 C C . LEU A 1 194 ? -3.946 12.405 7.202 1.00 95.44 194 LEU A C 1
ATOM 1564 O O . LEU A 1 194 ? -4.553 12.570 8.263 1.00 95.44 194 LEU A O 1
ATOM 1568 N N . ALA A 1 195 ? -2.678 11.990 7.168 1.00 96.38 195 ALA A N 1
ATOM 1569 C CA . ALA A 1 195 ? -1.911 11.683 8.367 1.00 96.38 195 ALA A CA 1
ATOM 1570 C C . ALA A 1 195 ? -1.737 12.918 9.257 1.00 96.38 195 ALA A C 1
ATOM 1572 O O . ALA A 1 195 ? -1.921 12.826 10.471 1.00 96.38 195 ALA A O 1
ATOM 1573 N N . GLY A 1 196 ? -1.453 14.077 8.654 1.00 96.12 196 GLY A N 1
ATOM 1574 C CA . GLY A 1 196 ? -1.377 15.364 9.337 1.00 96.12 196 GLY A CA 1
ATOM 1575 C C . GLY A 1 196 ? -2.691 15.728 10.025 1.00 96.12 196 GLY A C 1
ATOM 1576 O O . GLY A 1 196 ? -2.687 16.065 11.206 1.00 96.12 196 GLY A O 1
ATOM 1577 N N . GLY A 1 197 ? -3.828 15.569 9.341 1.00 96.19 197 GLY A N 1
ATOM 1578 C CA . GLY A 1 197 ? -5.150 15.805 9.929 1.00 96.19 197 GLY A CA 1
ATOM 1579 C C . GLY A 1 197 ? -5.430 14.918 11.147 1.00 96.19 197 GLY A C 1
ATOM 1580 O O . GLY A 1 197 ? -5.843 15.410 12.200 1.00 96.19 197 GLY A O 1
ATOM 1581 N N . VAL A 1 198 ? -5.141 13.616 11.050 1.00 95.75 198 VAL A N 1
ATOM 1582 C CA . VAL A 1 198 ? -5.304 12.678 12.175 1.00 95.75 198 VAL A CA 1
ATOM 1583 C C . VAL A 1 198 ? -4.344 13.006 13.323 1.00 95.75 198 VAL A C 1
ATOM 1585 O O . VAL A 1 198 ? -4.746 12.975 14.490 1.00 95.75 198 VAL A O 1
ATOM 1588 N N . ALA A 1 199 ? -3.092 13.352 13.015 1.00 95.25 199 ALA A N 1
ATOM 1589 C CA . ALA A 1 199 ? -2.093 13.733 14.008 1.00 95.25 199 ALA A CA 1
ATOM 1590 C C . ALA A 1 199 ? -2.491 15.014 14.755 1.00 95.25 199 ALA A C 1
ATOM 1592 O O . ALA A 1 199 ? -2.416 15.050 15.983 1.00 95.25 199 ALA A O 1
ATOM 1593 N N . LEU A 1 200 ? -2.989 16.029 14.043 1.00 95.75 200 LEU A N 1
ATOM 1594 C CA . LEU A 1 200 ? -3.504 17.264 14.636 1.00 95.75 200 LEU A CA 1
ATOM 1595 C C . LEU A 1 200 ?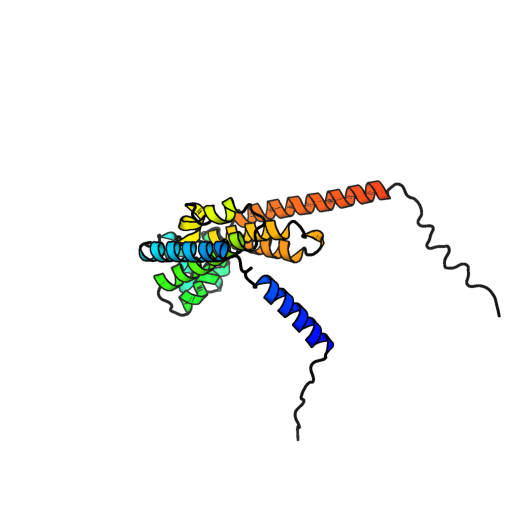 -4.721 16.997 15.525 1.00 95.75 200 LEU A C 1
ATOM 1597 O O . LEU A 1 200 ? -4.776 17.496 16.647 1.00 95.75 200 LEU A O 1
ATOM 1601 N N . ALA A 1 201 ? -5.664 16.163 15.079 1.00 94.50 201 ALA A N 1
ATOM 1602 C CA . ALA A 1 201 ? -6.821 15.779 15.887 1.00 94.50 201 ALA A CA 1
ATOM 1603 C C . ALA A 1 201 ? -6.408 15.046 17.176 1.00 94.50 201 ALA A C 1
ATOM 1605 O O . ALA A 1 201 ? -6.978 15.276 18.249 1.00 94.50 201 ALA A O 1
ATOM 1606 N N . TRP A 1 202 ? -5.396 14.177 17.094 1.00 93.50 202 TRP A N 1
ATOM 1607 C CA . TRP A 1 202 ? -4.850 13.495 18.262 1.00 93.50 202 TRP A CA 1
ATOM 1608 C C . TRP A 1 202 ? -4.140 14.469 19.210 1.00 93.50 202 TRP A C 1
ATOM 1610 O O . TRP A 1 202 ? -4.435 14.462 20.407 1.00 93.50 202 TRP A O 1
ATOM 1620 N N . LEU A 1 203 ? -3.289 15.359 18.689 1.00 91.50 203 LEU A N 1
ATOM 1621 C CA . LEU A 1 203 ? -2.598 16.390 19.466 1.00 91.50 203 LEU A CA 1
ATOM 1622 C C . LEU A 1 203 ? -3.590 17.317 20.178 1.00 91.50 203 LEU A C 1
ATOM 1624 O O . LEU A 1 203 ? -3.485 17.516 21.388 1.00 91.50 203 LEU A O 1
ATOM 1628 N N . TRP A 1 204 ? -4.597 17.816 19.458 1.00 93.69 204 TRP A N 1
ATOM 1629 C CA . TRP A 1 204 ? -5.670 18.644 20.010 1.00 93.69 204 TRP A CA 1
ATOM 1630 C C . TRP A 1 204 ? -6.362 17.964 21.193 1.00 93.69 204 TRP A C 1
ATOM 1632 O O . TRP A 1 204 ? -6.554 18.561 22.255 1.00 93.69 204 TRP A O 1
ATOM 1642 N N . ARG A 1 205 ? -6.693 16.676 21.050 1.00 91.44 205 ARG A N 1
ATOM 1643 C CA . ARG A 1 205 ? -7.300 15.891 22.128 1.00 91.44 205 ARG A CA 1
ATOM 1644 C C . ARG A 1 205 ? -6.376 15.775 23.341 1.00 91.44 205 ARG A C 1
ATOM 1646 O O . ARG A 1 205 ? -6.858 15.895 24.470 1.00 91.44 205 ARG A O 1
ATOM 1653 N N . VAL A 1 206 ? -5.083 15.522 23.134 1.00 88.88 206 VAL A N 1
ATOM 1654 C CA . VAL A 1 206 ? -4.098 15.422 24.224 1.00 88.88 206 VAL A CA 1
ATOM 1655 C C . VAL A 1 206 ? -3.986 16.754 24.965 1.00 88.88 206 VAL A C 1
ATOM 1657 O O . VAL A 1 206 ? -4.062 16.762 26.193 1.00 88.88 206 VAL A O 1
ATOM 1660 N N . LEU A 1 207 ? -3.895 17.873 24.240 1.00 89.69 207 LEU A N 1
ATOM 1661 C CA . LEU A 1 207 ? -3.848 19.216 24.824 1.00 89.69 207 LEU A CA 1
ATOM 1662 C C . LEU A 1 207 ? -5.110 19.524 25.637 1.00 89.69 207 LEU A C 1
ATOM 1664 O O . LEU A 1 207 ? -5.004 19.940 26.788 1.00 89.69 207 LEU A O 1
ATOM 1668 N N . ARG A 1 208 ? -6.303 19.226 25.106 1.00 91.50 208 ARG A N 1
ATOM 1669 C CA . ARG A 1 208 ? -7.568 19.414 25.836 1.00 91.50 208 ARG A CA 1
ATOM 1670 C C . ARG A 1 208 ? -7.648 18.547 27.093 1.00 91.50 208 ARG A C 1
ATOM 1672 O O . ARG A 1 208 ? -8.125 19.001 28.126 1.00 91.50 208 ARG A O 1
ATOM 1679 N N . SER A 1 209 ? -7.171 17.306 27.024 1.00 83.88 209 SER A N 1
ATOM 1680 C CA . SER A 1 209 ? -7.186 16.382 28.167 1.00 83.88 209 SER A CA 1
ATOM 1681 C C . SER A 1 209 ? -6.220 16.817 29.275 1.00 83.88 209 SER A C 1
ATOM 1683 O O . SER A 1 209 ? -6.507 16.599 30.451 1.00 83.88 209 SER A O 1
ATOM 1685 N N . ARG A 1 210 ? -5.096 17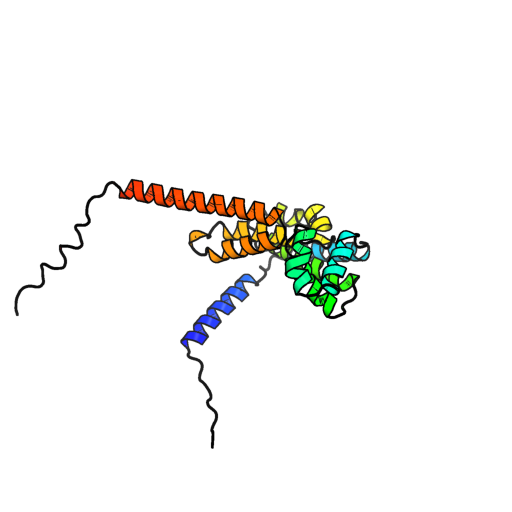.452 28.911 1.00 75.75 210 ARG A N 1
ATOM 1686 C CA . ARG A 1 210 ? -4.162 18.078 29.859 1.00 75.75 210 ARG A CA 1
ATOM 1687 C C . ARG A 1 210 ? -4.735 19.365 30.447 1.00 75.75 210 ARG A C 1
ATOM 1689 O O . ARG A 1 210 ? -4.819 19.454 31.658 1.00 75.75 210 ARG A O 1
ATOM 1696 N N . GLY A 1 211 ? -5.262 20.274 29.625 1.00 71.69 211 GLY A N 1
ATOM 1697 C CA . GLY A 1 211 ? -5.878 21.520 30.102 1.00 71.69 211 GLY A CA 1
ATOM 1698 C C . GLY A 1 211 ? -7.085 21.305 31.026 1.00 71.69 211 GLY A C 1
ATOM 1699 O O . GLY A 1 211 ? -7.251 22.029 32.000 1.00 71.69 211 GLY A O 1
ATOM 1700 N N . VAL A 1 212 ? -7.895 20.264 30.791 1.00 64.62 212 VAL A N 1
ATOM 1701 C CA . VAL A 1 212 ? -8.962 19.861 31.727 1.00 64.62 212 VAL A CA 1
ATOM 1702 C C . VAL A 1 212 ? -8.381 19.291 33.021 1.00 64.62 212 VAL A C 1
ATOM 1704 O O . VAL A 1 212 ? -8.888 19.597 34.093 1.00 64.62 212 VAL A O 1
ATOM 1707 N N . ARG A 1 213 ? -7.314 18.484 32.959 1.00 57.62 213 ARG A N 1
ATOM 1708 C CA . ARG A 1 213 ? -6.643 17.973 34.164 1.00 57.62 213 ARG A CA 1
ATOM 1709 C C . ARG A 1 213 ? -6.000 19.089 34.978 1.00 57.62 213 ARG A C 1
ATOM 1711 O O . ARG A 1 213 ? -6.181 19.086 36.186 1.00 57.62 213 ARG A O 1
ATOM 1718 N N . ASP A 1 214 ? -5.334 20.042 34.341 1.00 58.28 214 ASP A N 1
ATOM 1719 C CA . ASP A 1 214 ? -4.691 21.176 35.007 1.00 58.28 214 ASP A CA 1
ATOM 1720 C C . ASP A 1 214 ? -5.731 22.170 35.550 1.00 58.28 214 ASP A C 1
ATOM 1722 O O . ASP A 1 214 ? -5.534 22.738 36.617 1.00 58.28 214 ASP A O 1
ATOM 1726 N N . GLY A 1 215 ? -6.892 22.314 34.896 1.00 54.97 215 GLY A N 1
ATOM 1727 C CA . GLY A 1 215 ? -8.029 23.084 35.416 1.00 54.97 215 GLY A CA 1
ATOM 1728 C C . GLY A 1 215 ? -8.771 22.403 36.576 1.00 54.97 215 GLY A C 1
ATOM 1729 O O . GLY A 1 215 ? -9.181 23.070 37.520 1.00 54.97 215 GLY A O 1
ATOM 1730 N N . VAL A 1 216 ? -8.910 21.071 36.550 1.00 53.72 216 VAL A N 1
ATOM 1731 C CA . VAL A 1 216 ? -9.547 20.283 37.627 1.00 53.72 216 VAL A CA 1
ATOM 1732 C C . VAL A 1 216 ? -8.600 20.073 38.818 1.00 53.72 216 VAL A C 1
ATOM 1734 O O . VAL A 1 216 ? -9.043 20.049 39.964 1.00 53.72 216 VAL A 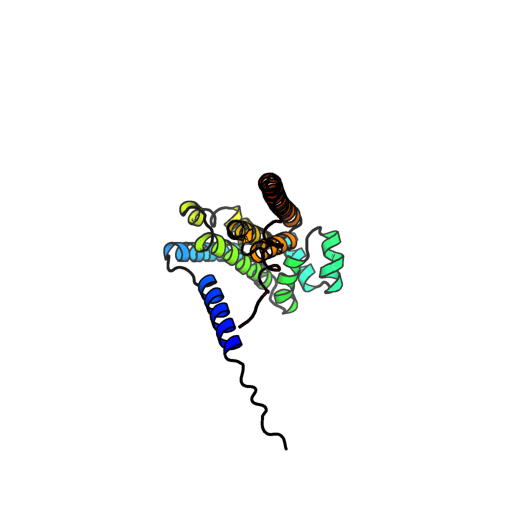O 1
ATOM 1737 N N . LEU A 1 217 ? -7.291 19.953 38.579 1.00 51.00 217 LEU A N 1
ATOM 1738 C CA . LEU A 1 217 ? -6.256 19.881 39.621 1.00 51.00 217 LEU A CA 1
ATOM 1739 C C . LEU A 1 217 ? -5.766 21.272 40.064 1.00 51.00 217 LEU A C 1
ATOM 1741 O O . LEU A 1 217 ? -5.152 21.387 41.122 1.00 51.00 217 LEU A O 1
ATOM 1745 N N . GLY A 1 218 ? -6.116 22.330 39.328 1.00 47.25 218 GLY A N 1
ATOM 1746 C CA . GLY A 1 218 ? -5.853 23.737 39.652 1.00 47.25 218 GLY A CA 1
ATOM 1747 C C . GLY A 1 218 ? -6.669 24.300 40.824 1.00 47.25 218 GLY A C 1
ATOM 1748 O O . GLY A 1 218 ? -6.491 25.460 41.181 1.00 47.25 218 GLY A O 1
ATOM 1749 N N . GLN A 1 219 ? -7.525 23.492 41.464 1.00 45.12 219 GLN A N 1
ATOM 1750 C CA . GLN A 1 219 ? -8.199 23.821 42.730 1.00 45.12 219 GLN A CA 1
ATOM 1751 C C . GLN A 1 219 ? -7.953 22.795 43.848 1.00 45.12 219 GLN A C 1
ATOM 1753 O O . GLN A 1 219 ? -8.824 22.525 44.675 1.00 45.12 219 GLN A O 1
ATOM 1758 N N . LYS A 1 220 ? -6.743 22.242 43.952 1.00 33.75 220 LYS A N 1
ATOM 1759 C CA . LYS A 1 220 ? -6.287 21.702 45.241 1.00 33.75 220 LYS A CA 1
ATOM 1760 C C . LYS A 1 220 ? -4.892 22.220 45.580 1.00 33.75 220 LYS A C 1
ATOM 1762 O O . LYS A 1 220 ? -3.911 21.632 45.129 1.00 33.75 220 LYS A O 1
ATOM 1767 N N . PRO A 1 221 ? -4.759 23.252 46.438 1.00 48.12 221 PRO A N 1
ATOM 1768 C CA . PRO A 1 221 ? -3.520 23.394 47.171 1.00 48.12 221 PRO A CA 1
ATOM 1769 C C . PRO A 1 221 ? -3.510 22.232 48.160 1.00 48.12 221 PRO A C 1
ATOM 1771 O O . PRO A 1 221 ? -4.402 22.138 48.998 1.00 48.12 221 PRO A O 1
ATOM 1774 N N . ARG A 1 222 ? -2.568 21.300 48.011 1.00 41.81 222 ARG A N 1
ATOM 1775 C CA . ARG A 1 222 ? -1.965 20.529 49.111 1.00 41.81 222 ARG A CA 1
ATOM 1776 C C . ARG A 1 222 ? -0.955 19.532 48.555 1.00 41.81 222 ARG A C 1
ATOM 1778 O O . ARG A 1 222 ? -1.109 18.317 48.627 1.00 41.81 222 ARG A O 1
ATOM 1785 N N . LEU A 1 223 ? 0.176 20.095 48.143 1.00 42.31 223 LEU A N 1
ATOM 1786 C CA . LEU A 1 223 ? 1.479 19.566 48.540 1.00 42.31 223 LEU A CA 1
ATOM 1787 C C . LEU A 1 223 ? 1.583 19.614 50.082 1.00 42.31 223 LEU A C 1
ATOM 1789 O O . LEU A 1 223 ? 2.283 20.444 50.643 1.00 42.31 223 LEU A O 1
ATOM 1793 N N . ALA A 1 224 ? 0.818 18.774 50.783 1.00 40.38 224 ALA A N 1
ATOM 1794 C CA . ALA A 1 224 ? 0.886 18.620 52.242 1.00 40.38 224 ALA A CA 1
ATOM 1795 C C . ALA A 1 224 ? 0.814 17.143 52.660 1.00 40.38 224 ALA A C 1
ATOM 1797 O O . ALA A 1 224 ? 0.304 16.813 53.723 1.00 40.38 224 ALA A O 1
ATOM 1798 N N . GLY A 1 225 ? 1.306 16.246 51.803 1.00 38.34 225 GLY A N 1
ATOM 1799 C CA . GLY A 1 225 ? 1.588 14.854 52.168 1.00 38.34 225 GLY A CA 1
ATOM 1800 C C . GLY A 1 225 ? 3.084 14.545 52.272 1.00 38.34 225 GLY A C 1
ATOM 1801 O O . GLY A 1 225 ? 3.459 13.573 52.912 1.00 38.34 225 GLY A O 1
ATOM 1802 N N . TRP A 1 226 ? 3.948 15.381 51.685 1.00 38.56 226 TRP A N 1
ATOM 1803 C CA . TRP A 1 226 ? 5.395 15.133 51.622 1.00 38.56 226 TRP A CA 1
ATOM 1804 C C . TRP A 1 226 ? 6.185 15.667 52.830 1.00 38.56 226 TRP A C 1
ATOM 1806 O O . TRP A 1 226 ? 7.332 15.277 53.010 1.00 38.56 226 TRP A O 1
ATOM 1816 N N . CYS A 1 227 ? 5.571 16.471 53.709 1.00 37.62 227 CYS A N 1
ATOM 1817 C CA . CYS A 1 227 ? 6.215 16.947 54.946 1.00 37.62 227 CYS A CA 1
ATOM 1818 C C . CYS A 1 227 ? 5.825 16.162 56.212 1.00 37.62 227 CYS A C 1
ATOM 1820 O O . CYS A 1 227 ? 6.399 16.414 57.264 1.00 37.62 227 CYS A O 1
ATOM 1822 N N . CYS A 1 228 ? 4.891 15.203 56.146 1.00 36.97 228 CYS A N 1
ATOM 1823 C CA . CYS A 1 228 ? 4.468 14.434 57.330 1.00 36.97 228 CYS A CA 1
ATOM 1824 C C . CYS A 1 228 ? 5.147 13.054 57.447 1.00 36.97 228 CYS A C 1
ATOM 1826 O O . CYS A 1 228 ? 4.889 12.319 58.391 1.00 36.97 228 CYS A O 1
ATOM 1828 N N . TRP A 1 229 ? 6.043 12.705 56.515 1.00 36.12 229 TRP A N 1
ATOM 1829 C CA . TRP A 1 229 ? 6.790 11.437 56.545 1.00 36.12 229 TRP A CA 1
ATOM 1830 C C . TRP A 1 229 ? 8.252 11.582 57.002 1.00 36.12 229 TRP A C 1
ATOM 1832 O O . TRP A 1 229 ? 9.002 10.616 56.963 1.00 36.12 229 TRP A O 1
ATOM 1842 N N . GLN A 1 230 ? 8.664 12.773 57.455 1.00 40.56 230 GLN A N 1
ATOM 1843 C CA . GLN A 1 230 ? 10.002 13.008 58.024 1.00 40.56 230 GLN A CA 1
ATOM 1844 C C . GLN A 1 230 ? 9.991 13.512 59.480 1.00 40.56 230 GLN A C 1
ATOM 1846 O O . GLN A 1 230 ? 11.038 13.880 59.996 1.00 40.56 230 GLN A O 1
ATOM 1851 N N . SER A 1 231 ? 8.847 13.500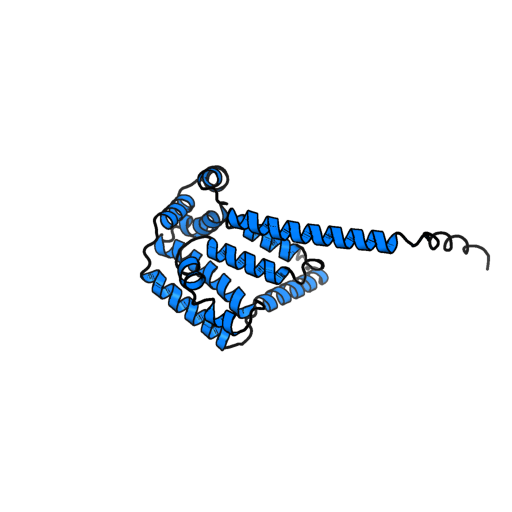 60.180 1.00 42.28 231 SER A N 1
ATOM 1852 C CA . SER A 1 231 ? 8.787 13.878 61.608 1.00 42.28 231 SER A CA 1
ATOM 1853 C C . SER A 1 231 ? 8.378 12.747 62.560 1.00 42.28 231 SER A C 1
ATOM 1855 O O . SER A 1 231 ? 8.103 13.015 63.725 1.00 42.28 231 SER A O 1
ATOM 1857 N N . VAL A 1 232 ? 8.351 11.490 62.106 1.00 45.66 232 VAL A N 1
ATOM 1858 C CA . VAL A 1 232 ? 8.205 10.312 62.987 1.00 45.66 232 VAL A CA 1
ATOM 1859 C C . VAL A 1 232 ? 9.356 9.340 62.727 1.00 45.66 232 VAL A C 1
ATOM 1861 O O . VAL A 1 232 ? 9.186 8.166 62.432 1.00 45.66 232 VAL A O 1
ATOM 1864 N N . SER A 1 233 ? 10.569 9.871 62.803 1.00 45.06 233 SER A N 1
ATOM 1865 C CA . SER A 1 233 ? 11.770 9.103 63.116 1.00 45.06 233 SER A CA 1
ATOM 1866 C C . SER A 1 233 ? 12.387 9.763 64.338 1.00 45.06 233 SER A C 1
ATOM 1868 O O . SER A 1 233 ? 13.311 10.566 64.250 1.00 45.06 233 SER A O 1
ATOM 1870 N N . GLY A 1 234 ? 11.774 9.478 65.479 1.00 38.56 234 GLY A N 1
ATOM 1871 C CA . GLY A 1 234 ? 12.268 9.833 66.791 1.00 38.56 234 GLY A CA 1
ATOM 1872 C C . GLY A 1 234 ? 11.857 8.746 67.773 1.00 38.56 234 GLY A C 1
ATOM 1873 O O . GLY A 1 234 ? 10.679 8.413 67.843 1.00 38.56 234 GLY A O 1
ATOM 1874 N N . LEU A 1 235 ? 12.849 8.291 68.538 1.00 35.06 235 LEU A N 1
ATOM 1875 C CA . LEU A 1 235 ? 12.746 7.649 69.851 1.00 35.06 235 LEU A CA 1
ATOM 1876 C C . LEU A 1 235 ? 12.675 6.111 69.891 1.00 35.06 235 LEU A C 1
ATOM 1878 O O . LEU A 1 235 ? 11.621 5.498 69.801 1.00 35.06 235 LEU A O 1
ATOM 1882 N N . SER A 1 236 ? 13.863 5.543 70.115 1.00 35.12 236 SER A N 1
ATOM 1883 C CA . SER A 1 236 ? 14.191 4.742 71.305 1.00 35.12 236 SER A CA 1
ATOM 1884 C C . SER A 1 236 ? 13.246 3.603 71.705 1.00 35.12 236 SER A C 1
ATOM 1886 O O . SER A 1 236 ? 12.281 3.837 72.431 1.00 35.12 236 SER A O 1
ATOM 1888 N N . LEU A 1 237 ? 13.625 2.371 71.349 1.00 35.84 237 LEU A N 1
ATOM 1889 C CA . LEU A 1 237 ? 13.929 1.239 72.249 1.00 35.84 237 LEU A CA 1
ATOM 1890 C C . LEU A 1 237 ? 14.363 0.021 71.422 1.00 35.84 237 LEU A C 1
ATOM 1892 O O . LEU A 1 237 ? 13.692 -0.268 70.407 1.00 35.84 237 LEU A O 1
#

Sequence (237 aa):
MSSAVEGSIPISRRSADARRTHRIRKWLAVPKNLLHVGVLTAYTAVVITVMCFHEPWFDEAQAWLIARDCSWHDLLLVRPHYEGHPPFWWLLLAIPARLGVPYEWGLKGVQLITAVFLVWLLVFRSGLPEVLRIILPFTYFVCYQDGVTSRPYALMMAAMVLTGMSWRNRDDHPWRLIGSLILLCLCSAYGVALAGGVALAWLWRVLRSRGVRDGVLGQKPRLAGWCCWQSVSGLSL

pLDDT: mean 84.55, std 18.63, range [33.75, 98.44]

Secondary structure (DSSP, 8-state):
----------HHHHHHHHHHHHHHHHHH-----HHHHHHHHHHHHHHHHHHHHPPPPHHHHHHHHHHHHS-HHIIIIIHHHHHSS-THHHHHHHHHHHTT--HHHHHHHHHHHHHHHHHHIIIII----HHHHHHGGGSIIIIIITTTS-STHHHHHHHHHHHHHHHTTTTT-HHHHHHHHHHHHHH-HHHHHHHHHHHHHHHHHHHHHHHHHHHHHTT-----SSSSSSS------

Foldseek 3Di:
DDDDPPPDDDPVVVVVVVVVVVVVCVVVDFPPPVLLVVLLVVLLVLLVVVLVVDDADPVLVVLLCCLQPDDPCCLQPPVCVVVVWGSLLSPQSNVCNNVVNDSSCSQLVSLQVLLSLLLCCLRRPAPDPNVCNRVVCVDCCSRPVSRRHRALVSQLSSLVRQLVSCVVCCVVCVVSNVVSLVSLRNRTPVSVVVSVVSVVVVVVVVVVVVVVVCVVVVPDPDPPPVVVVPPPPDDDD